Protein AF-A0A1S3DQB3-F1 (afdb_monomer_lite)

Radius of gyration: 23.0 Å; chains: 1; bounding box: 52×40×73 Å

Sequence (254 aa):
MHNRRCILTLLVSFICMYYVYNIQSVNIARSTTSSLLQYKNYCPDKIVTMFNSQGRLGNQMMDYATIYVVARELGYVGFLDNAHDNLNRIFKHIELPDLGEPCRTRLEKSHWDTTTGRKFLELSYNRSTNASDMAKVTASCDTVVFGHYEWVPVLFLKYLDELKFQFQFRDLFMNQALTTIDLVSRLYLGNTIPLLFVGVHVRRGDYQNHFNDLYHIKLLGPEFYVKAMEYFNDKYSDKHLVIFLAVTDDNDWR

Foldseek 3Di:
DDDDDDDPPPPVVCVVVVVVVCVVPDPDPDDDDPVQVVPQPDDAQAEEEEPPQDDDDVSLLQRLLVQVLLCVLQVGQYAYEPSQVVQVQWWPASPHYYCHPVNVVVVVCVVVDPPPPFFEDEDDDPVPDAPVNVNVVCNRGRYYYYYYSRGDVVSCVVCVVVSVNRRHTDPVVVVVVVVVVVVVVVVCPPDPAAADEDEAEQEDDCVQVVCCVPPVDHGDAPVVVVVVVVVVCVVCVVRHDYDYDYDYPDPVRD

Secondary structure (DSSP, 8-state):
-------SSHHHHHHHHHHHHHGGG--------HHHHHSSS---SSEEEESS--SSHHHHHHHHHHHHHHHHHHTPEE-BSTHHHHHHHHBS---SPB--HHHHHHHHHHHH-GGG---EEEE---TT--HHHHHHHHTT-SEEEE-TT---HHHHTTTHHHHHHHTPBPHHHHHHHHHHHHHHHHTTTT--SPEEEEEEEE--THHHHHHHHHH-PPPPPHHHHHHHHHHHHHHHTTT-EEEEEEEES-TT--

Organism: Diaphorina citri (NCBI:txid121845)

pLDDT: mean 75.7, std 20.37, range [22.67, 97.12]

InterPro domains:
  IPR002516 Glycosyl transferase, family 11 [PF01531] (40-253)
  IPR002516 Glycosyl transferase, family 11 [PTHR11927] (12-253)

Structure (mmCIF, N/CA/C/O backbone):
data_AF-A0A1S3DQB3-F1
#
_entry.id   AF-A0A1S3DQB3-F1
#
loop_
_atom_site.group_PDB
_atom_site.id
_atom_site.type_symbol
_atom_site.label_atom_id
_atom_site.label_alt_id
_atom_site.label_comp_id
_atom_site.label_asym_id
_atom_site.label_entity_id
_atom_site.label_seq_id
_atom_site.pdbx_PDB_ins_code
_atom_site.Cartn_x
_atom_site.Cartn_y
_atom_site.Cartn_z
_atom_site.occupancy
_atom_site.B_iso_or_equiv
_atom_site.auth_seq_id
_atom_site.auth_comp_id
_atom_site.auth_asym_id
_atom_site.auth_atom_id
_atom_site.pdbx_PDB_model_num
ATOM 1 N N . MET A 1 1 ? -17.282 23.400 41.402 1.00 33.22 1 MET A N 1
ATOM 2 C CA . MET A 1 1 ? -17.182 22.071 40.758 1.00 33.22 1 MET A CA 1
ATOM 3 C C . MET A 1 1 ? -16.425 22.263 39.458 1.00 33.22 1 MET A C 1
ATOM 5 O O . MET A 1 1 ? -16.950 22.862 38.532 1.00 33.22 1 MET A O 1
ATOM 9 N N . HIS A 1 2 ? -15.133 21.949 39.476 1.00 22.67 2 HIS A N 1
ATOM 10 C CA . HIS A 1 2 ? -14.135 22.427 38.522 1.00 22.67 2 HIS A CA 1
ATOM 11 C C . HIS A 1 2 ? -13.353 21.227 37.972 1.00 22.67 2 HIS A C 1
ATOM 13 O O . HIS A 1 2 ? -12.988 20.343 38.743 1.00 22.67 2 HIS A O 1
ATOM 19 N N . ASN A 1 3 ? -13.116 21.238 36.659 1.00 29.66 3 ASN A N 1
ATOM 20 C CA . ASN A 1 3 ? -12.007 20.608 35.938 1.00 29.66 3 ASN A CA 1
ATOM 21 C C . ASN A 1 3 ? -11.524 19.215 36.376 1.00 29.66 3 ASN A C 1
ATOM 23 O O . ASN A 1 3 ? -10.652 19.098 37.233 1.00 29.66 3 ASN A O 1
ATOM 27 N N . ARG A 1 4 ? -11.938 18.180 35.627 1.00 25.30 4 ARG A N 1
ATOM 28 C CA . ARG A 1 4 ? -11.094 17.010 35.309 1.00 25.30 4 ARG A CA 1
ATOM 29 C C . ARG A 1 4 ? -11.303 16.555 33.857 1.00 25.30 4 ARG A C 1
ATOM 31 O O . ARG A 1 4 ? -11.856 15.499 33.585 1.00 25.30 4 ARG A O 1
ATOM 38 N N . ARG A 1 5 ? -10.834 17.390 32.926 1.00 28.44 5 ARG A N 1
ATOM 39 C CA . ARG A 1 5 ? -10.280 16.967 31.632 1.00 28.44 5 ARG A CA 1
ATOM 40 C C . ARG A 1 5 ? -8.759 17.144 31.748 1.00 28.44 5 ARG A C 1
ATOM 42 O O . ARG A 1 5 ? -8.312 18.275 31.861 1.00 28.44 5 ARG A O 1
ATOM 49 N N . CYS A 1 6 ? -7.996 16.053 31.759 1.00 24.30 6 CYS A N 1
ATOM 50 C CA . CYS A 1 6 ? -6.537 16.031 31.568 1.00 24.30 6 CYS A CA 1
ATOM 51 C C . CYS A 1 6 ? -6.244 14.796 30.702 1.00 24.30 6 CYS A C 1
ATOM 53 O O . CYS A 1 6 ? -6.470 13.678 31.146 1.00 24.30 6 CYS A O 1
ATOM 55 N N . ILE A 1 7 ? -6.078 14.967 29.387 1.00 30.17 7 ILE A N 1
ATOM 56 C CA . ILE A 1 7 ? -4.791 15.186 28.698 1.00 30.17 7 ILE A CA 1
ATOM 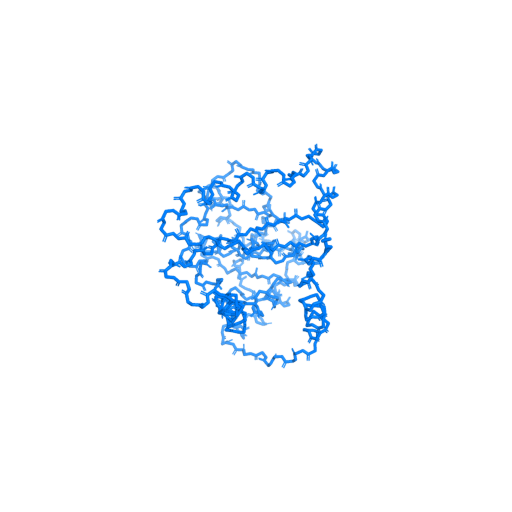57 C C . ILE A 1 7 ? -3.907 13.935 28.806 1.00 30.17 7 ILE A C 1
ATOM 59 O O . ILE A 1 7 ? -3.060 13.821 29.685 1.00 30.17 7 ILE A O 1
ATOM 63 N N . LEU A 1 8 ? -4.100 13.016 27.855 1.00 26.14 8 LEU A N 1
ATOM 64 C CA . LEU A 1 8 ? -3.154 11.948 27.516 1.00 26.14 8 LEU A CA 1
ATOM 65 C C . LEU A 1 8 ? -2.502 12.233 26.145 1.00 26.14 8 LEU A C 1
ATOM 67 O O . LEU A 1 8 ? -2.240 11.328 25.365 1.00 26.14 8 LEU A O 1
ATOM 71 N N . THR A 1 9 ? -2.275 13.511 25.827 1.00 33.84 9 THR A N 1
ATOM 72 C CA . THR A 1 9 ? -1.763 13.960 24.515 1.00 33.84 9 THR A CA 1
ATOM 73 C C . THR A 1 9 ? -0.248 14.224 24.524 1.00 33.84 9 THR A C 1
ATOM 75 O O . THR A 1 9 ? 0.373 14.327 23.470 1.00 33.84 9 THR A O 1
ATOM 78 N N . LEU A 1 10 ? 0.386 14.289 25.704 1.00 28.20 10 LEU A N 1
ATOM 79 C CA . LEU A 1 10 ? 1.806 14.656 25.844 1.00 28.20 10 LEU A CA 1
ATOM 80 C C . LEU A 1 10 ? 2.774 13.462 25.937 1.00 28.20 10 LEU A C 1
ATOM 82 O O . LEU A 1 10 ? 3.937 13.599 25.581 1.00 28.20 10 LEU A O 1
ATOM 86 N N . LEU A 1 11 ? 2.322 12.275 26.356 1.00 28.84 11 LEU A N 1
ATOM 87 C CA . LEU A 1 11 ? 3.201 11.096 26.468 1.00 28.84 11 LEU A CA 1
ATOM 88 C C . LEU A 1 11 ? 3.352 10.328 25.144 1.00 28.84 11 LEU A C 1
ATOM 90 O O . LEU A 1 11 ? 4.428 9.816 24.849 1.00 28.84 11 LEU A O 1
ATOM 94 N N . VAL A 1 12 ? 2.314 10.305 24.303 1.00 32.50 12 VAL A N 1
ATOM 95 C CA . VAL A 1 12 ? 2.344 9.619 22.996 1.00 32.50 12 VAL A CA 1
ATOM 96 C C . VAL A 1 12 ? 3.153 10.411 21.959 1.00 32.50 12 VAL A C 1
ATOM 98 O O . VAL A 1 12 ? 3.836 9.825 21.119 1.00 32.50 12 VAL A O 1
ATOM 101 N N . SER A 1 13 ? 3.148 11.742 22.055 1.00 33.62 13 SER A N 1
ATOM 102 C CA . SER A 1 13 ? 3.872 12.646 21.152 1.00 33.62 13 SER A CA 1
ATOM 103 C C . SER A 1 13 ? 5.389 12.630 21.380 1.00 33.62 13 SER A C 1
ATOM 105 O O . SER A 1 13 ? 6.140 12.588 20.405 1.00 33.62 13 SER A O 1
ATOM 107 N N . PHE A 1 14 ? 5.855 12.548 22.633 1.00 32.16 14 PHE A N 1
ATOM 108 C CA . PHE A 1 14 ? 7.286 12.383 22.935 1.00 32.16 14 PHE A CA 1
ATOM 109 C C . PHE A 1 14 ? 7.833 11.018 22.495 1.00 32.16 14 PHE A C 1
ATOM 111 O O . PHE A 1 14 ? 8.946 10.948 21.977 1.00 32.16 14 PHE A O 1
ATOM 118 N N . ILE A 1 15 ? 7.043 9.946 22.620 1.00 38.59 15 ILE A N 1
ATOM 119 C CA . ILE A 1 15 ? 7.439 8.613 22.146 1.00 38.59 15 ILE A CA 1
ATOM 120 C C . ILE A 1 15 ? 7.462 8.585 20.608 1.00 38.59 15 ILE A C 1
ATOM 122 O O . ILE A 1 15 ? 8.424 8.101 20.024 1.00 38.59 15 ILE A O 1
ATOM 126 N N . CYS A 1 16 ? 6.491 9.182 19.914 1.00 32.59 16 CYS A N 1
ATOM 127 C CA . CYS A 1 16 ? 6.520 9.200 18.447 1.00 32.59 16 CYS A CA 1
ATOM 128 C C . CYS A 1 16 ? 7.669 10.056 17.879 1.00 32.59 16 CYS A C 1
ATOM 130 O O . CYS A 1 16 ? 8.350 9.607 16.958 1.00 32.59 16 CYS A O 1
ATOM 132 N N . MET A 1 17 ? 7.954 11.241 18.438 1.00 33.94 17 MET A N 1
ATOM 133 C CA . MET A 1 17 ? 9.060 12.083 17.946 1.00 33.94 17 MET A CA 1
ATOM 134 C C . MET A 1 17 ? 10.449 11.516 18.282 1.00 33.94 17 MET A C 1
ATOM 136 O O . MET A 1 17 ? 11.338 11.558 17.432 1.00 33.94 17 MET A O 1
ATOM 140 N N . TYR A 1 18 ? 10.638 10.929 19.471 1.00 32.44 18 TYR A N 1
ATOM 141 C CA . TYR A 1 18 ? 11.914 10.304 19.851 1.00 32.44 18 TYR A CA 1
ATOM 142 C C . TYR A 1 18 ? 12.255 9.089 18.970 1.00 32.44 18 TYR A C 1
ATOM 144 O O . TYR A 1 18 ? 13.424 8.853 18.655 1.00 32.44 18 TYR A O 1
ATOM 152 N N . TYR A 1 19 ? 11.243 8.340 18.520 1.00 38.81 19 TYR A N 1
ATOM 153 C CA . TYR A 1 19 ? 11.448 7.177 17.657 1.00 38.81 19 TYR A CA 1
ATOM 154 C C . TYR A 1 19 ? 11.606 7.544 16.177 1.00 38.81 19 TYR A C 1
ATOM 156 O O . TYR A 1 19 ? 12.424 6.924 15.502 1.00 38.81 19 TYR A O 1
ATOM 164 N N . VAL A 1 20 ? 10.938 8.590 15.671 1.00 39.88 20 VAL A N 1
ATOM 165 C CA . VAL A 1 20 ? 11.196 9.099 14.306 1.00 39.88 20 VAL A CA 1
ATOM 166 C C . VAL A 1 20 ? 12.648 9.574 14.154 1.00 39.88 20 VAL A C 1
ATOM 168 O O . VAL A 1 20 ? 13.255 9.322 13.115 1.00 39.88 20 VAL A O 1
ATOM 171 N N . TYR A 1 21 ? 13.239 10.165 15.200 1.00 31.19 21 TYR A N 1
ATOM 172 C CA . TYR A 1 21 ? 14.644 10.595 15.184 1.00 31.19 21 TYR A CA 1
ATOM 173 C C . TYR A 1 21 ? 15.641 9.420 15.299 1.00 31.19 21 TYR A C 1
ATOM 175 O O . TYR A 1 21 ? 16.690 9.439 14.663 1.00 31.19 21 TYR A O 1
ATOM 183 N N . ASN A 1 22 ? 15.308 8.354 16.042 1.00 32.53 22 ASN A N 1
ATOM 184 C CA . ASN A 1 22 ? 16.178 7.172 16.205 1.00 32.53 22 ASN A CA 1
ATOM 185 C C . ASN A 1 22 ? 16.025 6.097 15.111 1.00 32.53 22 ASN A C 1
ATOM 187 O O . ASN A 1 22 ? 16.841 5.185 15.018 1.00 32.53 22 ASN A O 1
ATOM 191 N N . ILE A 1 23 ? 15.024 6.195 14.234 1.00 43.06 23 ILE A N 1
ATOM 192 C CA . ILE A 1 23 ? 14.905 5.313 13.060 1.00 43.06 23 ILE A CA 1
ATOM 193 C C . ILE A 1 23 ? 16.025 5.573 12.029 1.00 43.06 23 ILE A C 1
ATOM 195 O O . ILE A 1 23 ? 16.314 4.698 11.213 1.00 43.06 23 ILE A O 1
ATOM 199 N N . GLN A 1 24 ? 16.701 6.726 12.089 1.00 35.50 24 GLN A N 1
ATOM 200 C CA . GLN A 1 24 ? 17.854 7.030 11.233 1.00 35.50 24 GLN A CA 1
ATOM 201 C C . GLN A 1 24 ? 19.147 6.288 11.633 1.00 35.50 24 GLN A C 1
ATOM 203 O O . GLN A 1 24 ? 20.099 6.307 10.859 1.00 35.50 24 GLN A O 1
ATOM 208 N N . SER A 1 25 ? 19.205 5.613 12.791 1.00 32.62 25 SER A N 1
ATOM 209 C CA . SER A 1 25 ? 20.441 5.000 13.317 1.00 32.62 25 SER A CA 1
ATOM 210 C C . SER A 1 25 ? 20.427 3.467 13.423 1.00 32.62 25 SER A C 1
ATOM 212 O O . SER A 1 25 ? 21.403 2.876 13.891 1.00 32.62 25 SER A O 1
ATOM 214 N N . VAL A 1 26 ? 19.376 2.781 12.956 1.00 36.12 26 VAL A N 1
ATOM 215 C CA . VAL A 1 26 ? 19.321 1.309 13.008 1.00 36.12 26 VAL A CA 1
ATOM 216 C C . VAL A 1 26 ? 20.010 0.700 11.782 1.00 36.12 26 VAL A C 1
ATOM 218 O O . VAL A 1 26 ? 19.415 0.558 10.715 1.00 36.12 26 VAL A O 1
ATOM 221 N N . ASN A 1 27 ? 21.267 0.286 11.957 1.00 34.88 27 ASN A N 1
ATOM 222 C CA . ASN A 1 27 ? 21.982 -0.572 11.010 1.00 34.88 27 ASN A CA 1
ATOM 223 C C . ASN A 1 27 ? 21.377 -1.985 11.023 1.00 34.88 27 ASN A C 1
ATOM 225 O O . ASN A 1 27 ? 21.780 -2.844 11.807 1.00 34.88 27 ASN A O 1
ATOM 229 N N . ILE A 1 28 ? 20.397 -2.231 10.153 1.00 39.91 28 ILE A N 1
ATOM 230 C CA . ILE A 1 28 ? 19.878 -3.577 9.896 1.00 39.91 28 ILE A CA 1
ATOM 231 C C . ILE A 1 28 ? 20.785 -4.232 8.852 1.00 39.91 28 ILE A C 1
ATOM 233 O O . ILE A 1 28 ? 20.893 -3.757 7.722 1.00 39.91 28 ILE A O 1
ATOM 237 N N . ALA A 1 29 ? 21.442 -5.329 9.230 1.00 31.84 29 ALA A N 1
ATOM 238 C CA . ALA A 1 29 ? 22.221 -6.142 8.307 1.00 31.84 29 ALA A CA 1
ATOM 239 C C . ALA A 1 29 ? 21.327 -6.622 7.146 1.00 31.84 29 ALA A C 1
ATOM 241 O O . ALA A 1 29 ? 20.324 -7.305 7.361 1.00 31.84 29 ALA A O 1
ATOM 242 N N . ARG A 1 30 ? 21.686 -6.248 5.909 1.00 41.56 30 ARG A N 1
ATOM 243 C CA . ARG A 1 30 ? 21.002 -6.683 4.681 1.00 41.56 30 ARG A CA 1
ATOM 244 C C . ARG A 1 30 ? 21.103 -8.207 4.554 1.00 41.56 30 ARG A C 1
ATOM 246 O O . ARG A 1 30 ? 22.173 -8.739 4.267 1.00 41.56 30 ARG A O 1
ATOM 253 N N . SER A 1 31 ? 19.985 -8.908 4.731 1.00 38.72 31 SER A N 1
ATOM 254 C CA . SER A 1 31 ? 19.851 -10.296 4.284 1.00 38.72 31 SER A CA 1
ATOM 255 C C . SER A 1 31 ? 19.799 -10.289 2.757 1.00 38.72 31 SER A C 1
ATOM 257 O O . SER A 1 31 ? 18.850 -9.784 2.163 1.00 38.72 31 SER A O 1
ATOM 259 N N . THR A 1 32 ? 20.859 -10.772 2.115 1.00 38.84 32 THR A N 1
ATOM 260 C CA . THR A 1 32 ? 20.926 -10.914 0.658 1.00 38.84 32 THR A CA 1
ATOM 261 C C . THR A 1 32 ? 20.376 -12.287 0.282 1.00 38.84 32 THR A C 1
ATOM 263 O O . THR A 1 32 ? 21.043 -13.305 0.440 1.00 38.84 32 THR A O 1
ATOM 266 N N . THR A 1 33 ? 19.131 -12.332 -0.188 1.00 45.97 33 THR A N 1
ATOM 267 C CA . THR A 1 33 ? 18.565 -13.518 -0.845 1.00 45.97 33 THR A CA 1
ATOM 268 C C . THR A 1 33 ? 19.238 -13.728 -2.209 1.00 45.97 33 THR A C 1
ATOM 270 O O . THR A 1 33 ? 19.649 -12.771 -2.867 1.00 45.97 33 THR A O 1
ATOM 273 N N . SER A 1 34 ? 19.387 -14.984 -2.651 1.00 49.59 34 SER A N 1
ATOM 274 C CA . SER A 1 34 ? 20.189 -15.327 -3.841 1.00 49.59 34 SER A CA 1
ATOM 275 C C . SER A 1 34 ? 19.653 -14.746 -5.159 1.00 49.59 34 SER A C 1
ATOM 277 O O . SER A 1 34 ? 20.419 -14.609 -6.110 1.00 49.59 34 SER A O 1
ATOM 279 N N . SER A 1 35 ? 18.375 -14.360 -5.219 1.00 51.25 35 SER A N 1
ATOM 280 C CA . SER A 1 35 ? 17.767 -13.675 -6.369 1.00 51.25 35 SER A CA 1
ATOM 281 C C . SER A 1 35 ? 18.281 -12.240 -6.553 1.00 51.25 35 SER A C 1
ATOM 283 O O . SER A 1 35 ? 18.423 -11.788 -7.686 1.00 51.25 35 SER A O 1
ATOM 285 N N . LEU A 1 36 ? 18.646 -11.537 -5.472 1.00 52.09 36 LEU A N 1
ATOM 286 C CA . LEU A 1 36 ? 19.204 -10.177 -5.540 1.00 52.09 36 LEU A CA 1
ATOM 287 C C . LEU A 1 36 ? 20.628 -10.157 -6.118 1.00 52.09 36 LEU A C 1
ATOM 289 O O . LEU A 1 36 ? 21.040 -9.178 -6.738 1.00 52.09 36 LEU A O 1
ATOM 293 N N . LEU A 1 37 ? 21.387 -11.245 -5.952 1.00 52.59 37 LEU A N 1
ATOM 294 C CA . LEU A 1 37 ? 22.741 -11.365 -6.505 1.00 52.59 37 LEU A CA 1
ATOM 295 C C . LEU A 1 37 ? 22.738 -11.522 -8.033 1.00 52.59 37 LEU A C 1
ATOM 297 O O . LEU A 1 37 ? 23.680 -11.073 -8.684 1.00 52.59 37 LEU A O 1
ATOM 301 N N . GLN A 1 38 ? 21.682 -12.107 -8.607 1.00 56.69 38 GLN A N 1
ATOM 302 C CA . GLN A 1 38 ? 21.583 -12.364 -10.047 1.00 56.69 38 GLN A CA 1
ATOM 303 C C . GLN A 1 38 ? 21.501 -11.071 -10.876 1.00 56.69 38 GLN A C 1
ATOM 305 O O . GLN A 1 38 ? 22.086 -10.997 -11.956 1.00 56.69 38 GLN A O 1
ATOM 310 N N . TYR A 1 39 ? 20.830 -10.035 -10.366 1.00 66.38 39 TYR A N 1
ATOM 311 C CA . TYR A 1 39 ? 20.569 -8.794 -11.114 1.00 66.38 39 TYR A CA 1
ATOM 312 C C . TYR A 1 39 ? 21.545 -7.655 -10.815 1.00 66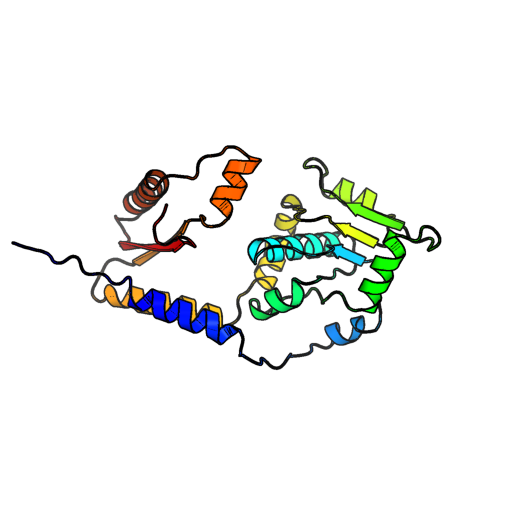.38 39 TYR A C 1
ATOM 314 O O . TYR A 1 39 ? 21.496 -6.604 -11.449 1.00 66.38 39 TYR A O 1
ATOM 322 N N . LYS A 1 40 ? 22.491 -7.865 -9.895 1.00 66.88 40 LYS A N 1
ATOM 323 C CA . LYS A 1 40 ? 23.502 -6.857 -9.552 1.00 66.88 40 LYS A CA 1
ATOM 324 C C . LYS A 1 40 ? 24.416 -6.503 -10.736 1.00 66.88 40 LYS A C 1
ATOM 326 O O . LYS A 1 40 ? 24.873 -5.371 -10.830 1.00 66.88 40 LYS A O 1
ATOM 331 N N . ASN A 1 41 ? 24.648 -7.459 -11.642 1.00 74.31 41 ASN A N 1
ATOM 332 C CA . ASN A 1 41 ? 25.574 -7.325 -12.775 1.00 74.31 41 ASN A CA 1
ATOM 333 C C . ASN A 1 41 ? 24.915 -7.566 -14.147 1.00 74.31 41 ASN A C 1
ATOM 335 O O . ASN A 1 41 ? 25.607 -7.587 -15.162 1.00 74.31 41 ASN A O 1
ATOM 339 N N . TYR A 1 42 ? 23.599 -7.778 -14.198 1.00 83.19 42 TYR A N 1
ATOM 340 C CA . TYR A 1 42 ? 22.890 -8.122 -15.428 1.00 83.19 42 TYR A CA 1
ATOM 341 C C . TYR A 1 42 ? 21.522 -7.451 -15.467 1.00 83.19 42 TYR A C 1
ATOM 343 O O . TYR A 1 42 ? 20.767 -7.524 -14.501 1.00 83.19 42 TYR A O 1
ATOM 351 N N . CYS A 1 43 ? 21.194 -6.848 -16.611 1.00 86.38 43 CYS A N 1
ATOM 352 C CA . CYS A 1 43 ? 19.861 -6.326 -16.865 1.00 86.38 43 CYS A CA 1
ATOM 353 C C . CYS A 1 43 ? 19.126 -7.217 -17.884 1.00 86.38 43 CYS A C 1
ATOM 355 O O . CYS A 1 43 ? 19.596 -7.321 -19.024 1.00 86.38 43 CYS A O 1
ATOM 357 N N . PRO A 1 44 ? 17.990 -7.842 -17.520 1.00 88.31 44 PRO A N 1
ATOM 358 C CA . PRO A 1 44 ? 17.200 -8.689 -18.419 1.00 88.31 44 PRO A CA 1
ATOM 359 C C . PRO A 1 44 ? 16.774 -7.961 -19.685 1.00 88.31 44 PRO A C 1
ATOM 361 O O . PRO A 1 44 ? 16.617 -6.745 -19.666 1.00 88.31 44 PRO A O 1
ATOM 364 N N . ASP A 1 45 ? 16.579 -8.667 -20.796 1.00 85.31 45 ASP A N 1
ATOM 365 C CA . ASP A 1 45 ? 16.204 -8.001 -22.050 1.00 85.31 45 ASP A CA 1
ATOM 366 C C . ASP A 1 45 ? 14.812 -7.383 -22.008 1.00 85.31 45 ASP A C 1
ATOM 368 O O . ASP A 1 45 ? 14.641 -6.290 -22.544 1.00 85.31 45 ASP A O 1
ATOM 372 N N . LYS A 1 46 ? 13.877 -8.052 -21.323 1.00 88.25 46 LYS A N 1
ATOM 373 C CA . LYS A 1 46 ? 12.494 -7.617 -21.151 1.00 88.25 46 LYS A CA 1
ATOM 374 C C . LYS A 1 46 ? 12.224 -7.164 -19.720 1.00 88.25 46 LYS A C 1
ATOM 376 O O . LYS A 1 46 ? 12.208 -8.001 -18.812 1.00 88.25 46 LYS A O 1
ATOM 381 N N . ILE A 1 47 ? 12.023 -5.861 -19.517 1.00 88.88 47 ILE A N 1
ATOM 382 C CA . ILE A 1 47 ? 11.859 -5.273 -18.176 1.00 88.88 47 ILE A CA 1
ATOM 383 C C . ILE A 1 47 ? 10.627 -4.380 -18.050 1.00 88.88 47 ILE A C 1
ATOM 385 O O . ILE A 1 47 ? 10.195 -3.750 -19.017 1.00 88.88 47 ILE A O 1
ATOM 389 N N . VAL A 1 48 ? 10.107 -4.305 -16.824 1.00 88.38 48 VAL A N 1
ATOM 390 C CA . VAL A 1 48 ? 9.081 -3.348 -16.394 1.00 88.38 48 VAL A CA 1
ATOM 391 C C . VAL A 1 48 ? 9.625 -2.554 -15.210 1.00 88.38 48 VAL A C 1
ATOM 393 O O . VAL A 1 48 ? 10.120 -3.145 -14.251 1.00 88.38 48 VAL A O 1
ATOM 396 N N . THR A 1 49 ? 9.547 -1.227 -15.258 1.00 88.50 49 THR A N 1
ATOM 397 C CA . THR A 1 49 ? 9.984 -0.367 -14.146 1.00 88.50 49 THR A CA 1
ATOM 398 C C . THR A 1 49 ? 9.229 0.967 -14.116 1.00 88.50 49 THR A C 1
ATOM 400 O O . THR A 1 49 ? 8.431 1.264 -15.007 1.00 88.50 49 THR A O 1
ATOM 403 N N . MET A 1 50 ? 9.497 1.779 -13.096 1.00 81.69 50 MET A N 1
ATOM 404 C CA . MET A 1 50 ? 9.101 3.185 -12.980 1.00 81.69 50 MET A CA 1
ATOM 405 C C . MET A 1 50 ? 10.345 4.030 -12.740 1.00 81.69 50 MET A C 1
ATOM 407 O O . MET A 1 50 ? 11.168 3.677 -11.891 1.00 81.69 50 MET A O 1
ATOM 411 N N . PHE A 1 51 ? 10.481 5.155 -13.444 1.00 69.88 51 PHE A N 1
ATOM 412 C CA . PHE A 1 51 ? 11.536 6.107 -13.097 1.00 69.88 51 PHE A CA 1
ATOM 413 C C . PHE A 1 51 ? 11.138 6.919 -11.895 1.00 69.88 51 PHE A C 1
ATOM 415 O O . PHE A 1 51 ? 10.031 7.460 -11.856 1.00 69.88 51 PHE A O 1
ATOM 422 N N . ASN A 1 52 ? 12.097 7.099 -10.983 1.00 65.75 52 ASN A N 1
ATOM 423 C CA . ASN A 1 52 ? 11.988 8.094 -9.935 1.00 65.75 52 ASN A CA 1
ATOM 424 C C . ASN A 1 52 ? 10.658 7.921 -9.190 1.00 65.75 52 ASN A C 1
ATOM 426 O O . ASN A 1 52 ? 9.842 8.840 -9.155 1.00 65.75 52 ASN A O 1
ATOM 430 N N . SER A 1 53 ? 10.413 6.727 -8.640 1.00 66.38 53 SER A N 1
ATOM 431 C CA . SER A 1 53 ? 9.296 6.518 -7.713 1.00 66.38 53 SER A CA 1
ATOM 432 C C . SER A 1 53 ? 9.382 7.594 -6.624 1.00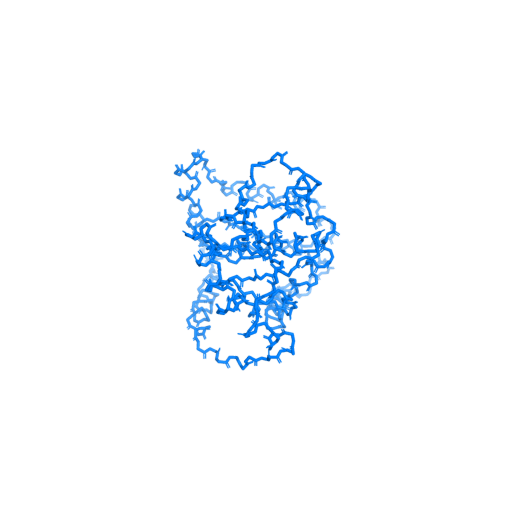 66.38 53 SER A C 1
ATOM 434 O O . SER A 1 53 ? 10.323 7.610 -5.826 1.00 66.38 53 SER A O 1
ATOM 436 N N . GLN A 1 54 ? 8.462 8.561 -6.676 1.00 68.38 54 GLN A N 1
ATOM 437 C CA . GLN A 1 54 ? 8.444 9.730 -5.803 1.00 68.38 54 GLN A CA 1
ATOM 438 C C . GLN A 1 54 ? 7.311 9.618 -4.784 1.00 68.38 54 GLN A C 1
ATOM 440 O O . GLN A 1 54 ? 6.288 8.959 -4.973 1.00 68.38 54 GLN A O 1
ATOM 445 N N . GLY A 1 55 ? 7.478 10.343 -3.684 1.00 77.00 55 GLY A N 1
ATOM 446 C CA . GLY A 1 55 ? 6.463 10.467 -2.650 1.00 77.00 55 GLY A CA 1
ATOM 447 C C . GLY A 1 55 ? 6.545 9.399 -1.561 1.00 77.00 55 GLY A C 1
ATOM 448 O O . GLY A 1 55 ? 7.557 8.725 -1.365 1.00 77.00 55 GLY A O 1
ATOM 449 N N . ARG A 1 56 ? 5.485 9.338 -0.749 1.00 84.88 56 ARG A N 1
ATOM 450 C CA . ARG A 1 56 ? 5.487 8.625 0.540 1.00 84.88 56 ARG A CA 1
ATOM 451 C C . ARG A 1 56 ? 5.061 7.165 0.372 1.00 84.88 56 ARG A C 1
ATOM 453 O O . ARG A 1 56 ? 4.713 6.729 -0.718 1.00 84.88 56 ARG A O 1
ATOM 460 N N . LEU A 1 57 ? 5.05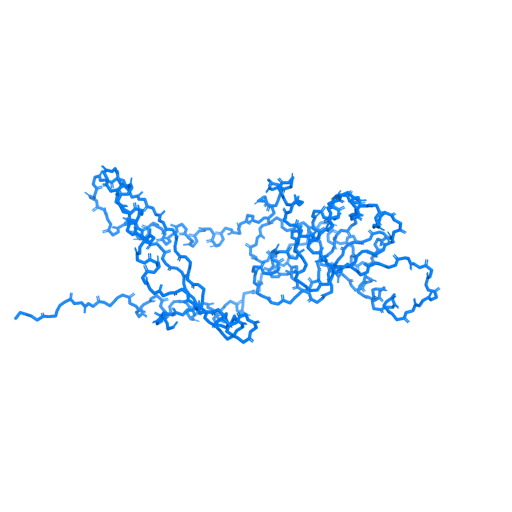4 6.421 1.479 1.00 89.06 57 LEU A N 1
ATOM 461 C CA . LEU A 1 57 ? 4.816 4.974 1.520 1.00 89.06 57 LEU A CA 1
ATOM 462 C C . LEU A 1 57 ? 3.643 4.490 0.649 1.00 89.06 57 LEU A C 1
ATOM 464 O O . LEU A 1 57 ? 3.804 3.518 -0.075 1.00 89.06 57 LEU A O 1
ATOM 468 N N . GLY A 1 58 ? 2.492 5.168 0.679 1.00 86.88 58 GLY A N 1
ATOM 469 C CA . GLY A 1 58 ? 1.334 4.779 -0.136 1.00 86.88 58 GLY A CA 1
ATOM 470 C C . GLY A 1 58 ? 1.601 4.818 -1.646 1.00 86.88 58 GLY A C 1
ATOM 471 O O . GLY A 1 58 ? 1.181 3.910 -2.355 1.00 86.88 58 GLY A O 1
ATOM 472 N N . ASN A 1 59 ? 2.358 5.811 -2.125 1.00 85.31 59 ASN A N 1
ATOM 473 C CA . ASN A 1 59 ? 2.759 5.904 -3.532 1.00 85.31 59 ASN A CA 1
ATOM 474 C C . ASN A 1 59 ? 3.752 4.795 -3.880 1.00 85.31 59 ASN A C 1
ATOM 476 O O . ASN A 1 59 ? 3.592 4.114 -4.878 1.00 85.31 59 ASN A O 1
ATOM 480 N N . GLN A 1 60 ? 4.717 4.532 -3.000 1.00 88.94 60 GLN A N 1
ATOM 481 C CA . GLN A 1 60 ? 5.690 3.456 -3.202 1.00 88.94 60 GLN A CA 1
ATOM 482 C C . GLN A 1 60 ? 5.020 2.074 -3.253 1.00 88.94 60 GLN A C 1
ATOM 484 O O . GLN A 1 60 ? 5.370 1.243 -4.086 1.00 88.94 60 GLN A O 1
ATOM 489 N N . MET A 1 61 ? 4.027 1.827 -2.390 1.00 91.31 61 MET A N 1
ATOM 490 C CA . MET A 1 61 ? 3.210 0.608 -2.442 1.00 91.31 61 MET A CA 1
ATOM 491 C C . MET A 1 61 ? 2.420 0.511 -3.752 1.00 91.31 61 MET A C 1
ATOM 493 O O . MET A 1 61 ? 2.241 -0.584 -4.279 1.00 91.31 61 MET A O 1
ATOM 497 N N . MET A 1 62 ? 1.953 1.644 -4.278 1.00 87.25 62 MET A N 1
ATOM 498 C CA . MET A 1 62 ? 1.242 1.699 -5.551 1.00 87.25 62 MET A CA 1
ATOM 499 C C . MET A 1 62 ? 2.164 1.367 -6.725 1.00 87.25 62 MET A C 1
ATOM 501 O O . MET A 1 62 ? 1.846 0.481 -7.515 1.00 87.25 62 MET A O 1
ATOM 505 N N . ASP A 1 63 ? 3.326 2.013 -6.781 1.00 87.00 63 ASP A N 1
ATOM 506 C CA . ASP A 1 63 ? 4.345 1.786 -7.804 1.00 87.00 63 ASP A CA 1
ATOM 507 C C . ASP A 1 63 ? 4.774 0.312 -7.814 1.00 87.00 63 ASP A C 1
ATOM 509 O O . ASP A 1 63 ? 4.801 -0.337 -8.862 1.00 87.00 63 ASP A O 1
ATOM 513 N N . TYR A 1 64 ? 4.992 -0.259 -6.621 1.00 91.00 64 TYR A N 1
ATOM 514 C CA . TYR A 1 64 ? 5.235 -1.688 -6.451 1.00 91.00 64 TYR A CA 1
ATOM 515 C C . TYR A 1 64 ? 4.136 -2.540 -7.069 1.00 91.00 64 TYR A C 1
ATOM 517 O O . TYR A 1 64 ? 4.424 -3.434 -7.862 1.00 91.00 64 TYR A O 1
ATOM 525 N N . ALA A 1 65 ? 2.880 -2.285 -6.699 1.00 90.50 65 ALA A N 1
ATOM 526 C CA . ALA A 1 65 ? 1.760 -3.091 -7.158 1.00 90.50 65 ALA A CA 1
ATOM 527 C C . ALA A 1 65 ? 1.610 -3.018 -8.683 1.00 90.50 65 ALA A C 1
ATOM 529 O O . ALA A 1 65 ? 1.439 -4.059 -9.315 1.00 90.50 65 ALA A O 1
ATOM 530 N N . THR A 1 66 ? 1.743 -1.827 -9.276 1.00 86.44 66 THR A N 1
ATOM 531 C CA . THR A 1 66 ? 1.707 -1.627 -10.732 1.00 86.44 66 THR A CA 1
ATOM 532 C C . THR A 1 66 ? 2.813 -2.416 -11.430 1.00 86.44 66 THR A C 1
ATOM 534 O O . THR A 1 66 ? 2.515 -3.219 -12.315 1.00 86.44 66 THR A O 1
ATOM 537 N N . ILE A 1 67 ? 4.072 -2.268 -11.009 1.00 88.81 67 ILE A N 1
ATOM 538 C CA . ILE A 1 67 ? 5.191 -3.002 -11.621 1.00 88.81 67 ILE A CA 1
ATOM 539 C C . ILE A 1 67 ? 4.998 -4.512 -11.454 1.00 88.81 67 ILE A C 1
ATOM 541 O O . ILE A 1 67 ? 5.181 -5.258 -12.416 1.00 88.81 67 ILE A O 1
ATOM 545 N N . TYR A 1 68 ? 4.580 -4.959 -10.266 1.00 90.88 68 TYR A N 1
ATOM 546 C CA . TYR A 1 68 ? 4.370 -6.371 -9.957 1.00 90.88 68 TYR A CA 1
ATOM 547 C C . TYR A 1 68 ? 3.356 -7.012 -10.904 1.00 90.88 68 TYR A C 1
ATOM 549 O O . TYR A 1 68 ? 3.664 -8.005 -11.564 1.00 90.88 68 TYR A O 1
ATOM 557 N N . VAL A 1 69 ? 2.156 -6.431 -11.015 1.00 86.69 69 VAL A N 1
ATOM 558 C CA . VAL A 1 69 ? 1.089 -7.027 -11.829 1.00 86.69 69 VAL A CA 1
ATOM 559 C C . VAL A 1 69 ? 1.399 -6.951 -13.318 1.00 86.69 69 VAL A C 1
ATOM 561 O O . VAL A 1 69 ? 1.146 -7.910 -14.041 1.00 86.69 69 VAL A O 1
ATOM 564 N N . VAL A 1 70 ? 1.996 -5.855 -13.788 1.00 83.19 70 VAL A N 1
ATOM 565 C CA . VAL A 1 70 ? 2.318 -5.701 -15.212 1.00 83.19 70 VAL A CA 1
ATOM 566 C C . VAL A 1 70 ? 3.443 -6.654 -15.608 1.00 83.19 70 VAL A C 1
ATOM 568 O O . VAL A 1 70 ? 3.342 -7.320 -16.636 1.00 83.19 70 VAL A O 1
ATOM 571 N N . ALA A 1 71 ? 4.481 -6.794 -14.780 1.00 87.88 71 ALA A N 1
ATOM 572 C CA . ALA A 1 71 ? 5.542 -7.770 -15.013 1.00 87.88 71 ALA A CA 1
ATOM 573 C C . ALA A 1 71 ? 4.983 -9.201 -15.097 1.00 87.88 71 ALA A C 1
ATOM 575 O O . ALA A 1 71 ? 5.351 -9.948 -16.005 1.00 87.88 71 ALA A O 1
ATOM 576 N N . ARG A 1 72 ? 4.037 -9.556 -14.213 1.00 87.69 72 ARG A N 1
ATOM 577 C CA . ARG A 1 72 ? 3.347 -10.856 -14.225 1.00 87.69 72 ARG A CA 1
ATOM 578 C C . ARG A 1 72 ? 2.510 -11.077 -15.486 1.00 87.69 72 ARG A C 1
ATOM 580 O O . ARG A 1 72 ? 2.596 -12.155 -16.065 1.00 87.69 72 ARG A O 1
ATOM 587 N N . GLU A 1 73 ? 1.729 -10.089 -15.919 1.00 83.00 73 GLU A N 1
ATOM 588 C CA . GLU A 1 73 ? 0.894 -10.206 -17.127 1.00 83.00 73 GLU A CA 1
ATOM 589 C C . GLU A 1 73 ? 1.731 -10.352 -18.407 1.00 83.00 73 GLU A C 1
ATOM 591 O O . GLU A 1 73 ? 1.334 -11.058 -19.331 1.00 83.00 73 GLU A O 1
ATOM 596 N N . LEU A 1 74 ? 2.899 -9.705 -18.467 1.00 81.50 74 LEU A N 1
ATOM 597 C CA . LEU A 1 74 ? 3.763 -9.733 -19.652 1.00 81.50 74 LEU A CA 1
ATOM 598 C C . LEU A 1 74 ? 4.799 -10.864 -19.635 1.00 81.50 74 LEU A C 1
ATOM 600 O O . LEU A 1 74 ? 5.400 -11.153 -20.671 1.00 81.50 74 LEU A O 1
ATOM 604 N N . GLY A 1 75 ? 5.041 -11.485 -18.477 1.00 85.81 75 GLY A N 1
ATOM 605 C CA . GLY A 1 75 ? 6.163 -12.406 -18.275 1.00 85.81 75 GLY A CA 1
ATOM 606 C C . GLY A 1 75 ? 7.524 -11.700 -18.316 1.00 85.81 75 GLY A C 1
ATOM 607 O O . GLY A 1 75 ? 8.504 -12.268 -18.795 1.00 85.81 75 GLY A O 1
ATOM 608 N N . TYR A 1 76 ? 7.571 -10.433 -17.895 1.00 89.56 76 TYR A N 1
ATOM 609 C CA . TYR A 1 76 ? 8.773 -9.591 -17.898 1.00 89.56 76 TYR A CA 1
ATOM 610 C C . TYR A 1 76 ? 9.383 -9.561 -16.494 1.00 89.56 76 TYR A C 1
ATOM 612 O O . TYR A 1 76 ? 8.736 -9.934 -15.515 1.00 89.56 76 TYR A O 1
ATOM 620 N N . VAL A 1 77 ? 10.624 -9.085 -16.374 1.00 90.88 77 VAL A N 1
ATOM 621 C CA . VAL A 1 77 ? 11.234 -8.869 -15.055 1.00 90.88 77 VAL A CA 1
ATOM 622 C C . VAL A 1 77 ? 10.892 -7.466 -14.557 1.00 90.88 77 VAL A C 1
ATOM 624 O O . VAL A 1 77 ? 11.222 -6.474 -15.205 1.00 90.88 77 VAL A O 1
ATOM 627 N N . GLY A 1 78 ? 10.215 -7.384 -13.412 1.00 90.88 78 GLY A N 1
ATOM 628 C CA . GLY A 1 78 ? 9.898 -6.120 -12.750 1.00 90.88 78 GLY A CA 1
ATOM 629 C C . GLY A 1 78 ? 11.043 -5.644 -11.857 1.00 90.88 78 GLY A C 1
ATOM 630 O O . GLY A 1 78 ? 11.614 -6.448 -11.123 1.00 90.88 78 GLY A O 1
ATOM 631 N N . PHE A 1 79 ? 11.348 -4.348 -11.885 1.00 90.12 79 PHE A N 1
ATOM 632 C CA . PHE A 1 79 ? 12.329 -3.711 -11.003 1.00 90.12 79 PHE A CA 1
ATOM 633 C C . PHE A 1 79 ? 11.720 -2.494 -10.315 1.00 90.12 79 PHE A C 1
ATOM 635 O O . PHE A 1 79 ? 10.966 -1.745 -10.931 1.00 90.12 79 PHE A O 1
ATOM 642 N N . LEU A 1 80 ? 12.076 -2.289 -9.051 1.00 87.06 80 LEU A N 1
ATOM 643 C CA . LEU A 1 80 ? 11.773 -1.070 -8.308 1.00 87.06 80 LEU A CA 1
ATOM 644 C C . LEU A 1 80 ? 12.986 -0.158 -8.320 1.00 87.06 80 LEU A C 1
ATOM 646 O O . LEU A 1 80 ? 14.080 -0.616 -8.038 1.00 87.06 80 LEU A O 1
ATOM 650 N N . ASP A 1 81 ? 12.791 1.132 -8.540 1.00 83.12 81 ASP A N 1
ATOM 651 C CA . ASP A 1 81 ? 13.825 2.125 -8.248 1.00 83.12 81 ASP A CA 1
ATOM 652 C C . ASP A 1 81 ? 13.868 2.423 -6.723 1.00 83.12 81 ASP A C 1
ATOM 654 O O . ASP A 1 81 ? 13.656 1.534 -5.895 1.00 83.12 81 ASP A O 1
ATOM 658 N N . ASN A 1 82 ? 14.053 3.686 -6.329 1.00 80.12 82 ASN A N 1
ATOM 659 C CA . ASN A 1 82 ? 14.204 4.194 -4.951 1.00 80.12 82 ASN A CA 1
ATOM 660 C C . ASN A 1 82 ? 13.230 3.659 -3.870 1.00 80.12 82 ASN A C 1
ATOM 662 O O . ASN A 1 82 ? 13.485 3.815 -2.674 1.00 80.12 82 ASN A O 1
ATOM 666 N N . ALA A 1 83 ? 12.103 3.056 -4.250 1.00 84.69 83 ALA A N 1
ATOM 667 C CA . ALA A 1 83 ? 11.136 2.468 -3.329 1.00 84.69 83 ALA A CA 1
ATOM 668 C C . ALA A 1 83 ? 11.599 1.137 -2.703 1.00 84.69 83 ALA A C 1
ATOM 670 O O . ALA A 1 83 ? 11.118 0.803 -1.614 1.00 84.69 83 ALA A O 1
ATOM 671 N N . HIS A 1 84 ? 12.508 0.385 -3.347 1.00 87.88 84 HIS A N 1
ATOM 672 C CA . HIS A 1 84 ? 12.855 -0.983 -2.931 1.00 87.88 84 HIS A CA 1
ATOM 673 C C . HIS A 1 84 ? 13.267 -1.063 -1.458 1.00 87.88 84 HIS A C 1
ATOM 675 O O . HIS A 1 84 ? 12.639 -1.773 -0.671 1.00 87.88 84 HIS A O 1
ATOM 681 N N . ASP A 1 85 ? 14.286 -0.298 -1.066 1.00 88.44 85 ASP A N 1
ATOM 682 C CA . ASP A 1 85 ? 14.853 -0.366 0.282 1.00 88.44 85 ASP A CA 1
ATOM 683 C C . ASP A 1 85 ? 13.839 0.044 1.360 1.00 88.44 85 ASP A C 1
ATOM 685 O O . ASP A 1 85 ? 13.749 -0.597 2.413 1.00 88.44 85 ASP A O 1
ATOM 689 N N . ASN A 1 86 ? 13.031 1.081 1.111 1.00 90.31 86 ASN A N 1
ATOM 690 C CA . ASN A 1 86 ? 12.045 1.526 2.095 1.00 90.31 86 ASN A CA 1
ATOM 691 C C . ASN A 1 86 ? 10.901 0.515 2.261 1.00 90.31 86 ASN A C 1
ATOM 693 O O . ASN A 1 86 ? 10.514 0.220 3.394 1.00 90.31 86 ASN A O 1
ATOM 697 N N . LEU A 1 87 ? 10.390 -0.050 1.163 1.00 92.88 87 LEU A N 1
ATOM 698 C CA . LEU A 1 87 ? 9.368 -1.096 1.222 1.00 92.88 87 LEU A CA 1
ATOM 699 C C . LEU A 1 87 ? 9.913 -2.356 1.891 1.00 92.88 87 LEU A C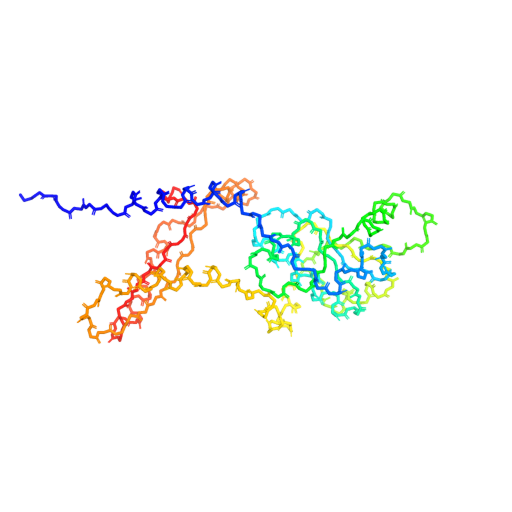 1
ATOM 701 O O . LEU A 1 87 ? 9.261 -2.902 2.779 1.00 92.88 87 LEU A O 1
ATOM 705 N N . ASN A 1 88 ? 11.126 -2.779 1.534 1.00 92.31 88 ASN A N 1
ATOM 706 C CA . ASN A 1 88 ? 11.760 -3.961 2.112 1.00 92.31 88 ASN A CA 1
ATOM 707 C C . ASN A 1 88 ? 12.061 -3.771 3.609 1.00 92.31 88 ASN A C 1
ATOM 709 O O . ASN A 1 88 ? 12.040 -4.728 4.378 1.00 92.31 88 ASN A O 1
ATOM 713 N N . ARG A 1 89 ? 12.267 -2.538 4.082 1.00 93.44 89 ARG A N 1
ATOM 714 C CA . ARG A 1 89 ? 12.376 -2.242 5.519 1.00 93.44 89 ARG A CA 1
ATOM 715 C C . ARG A 1 89 ? 11.054 -2.411 6.272 1.00 93.44 89 ARG A C 1
ATOM 717 O O . ARG A 1 89 ? 11.084 -2.716 7.460 1.00 93.44 89 ARG A O 1
ATOM 724 N N . ILE A 1 90 ? 9.913 -2.209 5.616 1.00 95.62 90 ILE A N 1
ATOM 725 C CA . ILE A 1 90 ? 8.582 -2.212 6.247 1.00 95.62 90 ILE A CA 1
ATOM 726 C C . ILE A 1 90 ? 7.902 -3.580 6.124 1.00 95.62 90 ILE A C 1
ATOM 728 O O . ILE A 1 90 ? 7.318 -4.078 7.091 1.00 95.62 90 ILE A O 1
ATOM 732 N N . PHE A 1 91 ? 8.016 -4.205 4.956 1.00 96.56 91 PHE A N 1
ATOM 733 C CA . PHE A 1 91 ? 7.335 -5.441 4.593 1.00 96.56 91 PHE A CA 1
ATOM 734 C C . PHE A 1 91 ? 8.309 -6.619 4.498 1.00 96.56 91 PHE A C 1
ATOM 736 O O . PHE A 1 91 ? 9.503 -6.453 4.252 1.00 96.56 91 PHE A O 1
ATOM 743 N N . LYS A 1 92 ? 7.802 -7.829 4.742 1.00 94.56 92 LYS A N 1
ATOM 744 C CA . LYS A 1 92 ? 8.606 -9.056 4.831 1.00 94.56 92 LYS A CA 1
ATOM 745 C C . LYS A 1 92 ? 8.978 -9.641 3.476 1.00 94.56 92 LYS A C 1
ATOM 747 O O . LYS A 1 92 ? 10.025 -10.272 3.370 1.00 94.56 92 LYS A O 1
ATOM 752 N N . HIS A 1 93 ? 8.100 -9.489 2.489 1.00 95.12 93 HIS A N 1
ATOM 753 C CA . HIS A 1 93 ? 8.081 -10.375 1.328 1.00 95.12 93 HIS A CA 1
ATOM 754 C C . HIS A 1 93 ? 8.323 -9.676 -0.003 1.00 95.12 93 HIS A C 1
ATOM 756 O O . HIS A 1 93 ? 8.151 -10.330 -1.016 1.00 95.12 93 HIS A O 1
ATOM 762 N N . ILE A 1 94 ? 8.760 -8.410 0.001 1.00 93.38 94 ILE A N 1
ATOM 763 C CA . ILE A 1 94 ? 9.058 -7.617 -1.204 1.00 93.38 94 ILE A CA 1
ATOM 764 C C . ILE A 1 94 ? 9.945 -8.411 -2.175 1.00 93.38 94 ILE A C 1
ATOM 766 O O . ILE A 1 94 ? 11.143 -8.582 -1.948 1.00 93.38 94 ILE A O 1
ATOM 770 N N . GLU A 1 95 ? 9.321 -8.905 -3.245 1.00 92.69 95 GLU A N 1
ATOM 771 C CA . GLU A 1 95 ? 9.929 -9.777 -4.254 1.00 92.69 95 GLU A CA 1
ATOM 772 C C . GLU A 1 95 ? 10.671 -8.978 -5.324 1.00 92.69 95 GLU A C 1
ATOM 774 O O . GLU A 1 95 ? 11.745 -9.394 -5.762 1.00 92.69 95 GLU A O 1
ATOM 779 N N . LEU A 1 96 ? 10.107 -7.839 -5.748 1.00 91.31 96 LEU A N 1
ATOM 780 C CA . LEU A 1 96 ? 10.704 -7.039 -6.814 1.00 91.31 96 LEU A CA 1
ATOM 781 C C . LEU A 1 96 ? 12.088 -6.521 -6.385 1.00 91.31 96 LEU A C 1
ATOM 783 O O . LEU A 1 96 ? 12.178 -5.831 -5.364 1.00 91.31 96 LEU A O 1
ATOM 787 N N . PRO A 1 97 ? 13.155 -6.817 -7.145 1.00 88.69 97 PRO A N 1
ATOM 788 C CA . PRO A 1 97 ? 14.500 -6.340 -6.850 1.00 88.69 97 PRO A CA 1
ATOM 789 C C . PRO A 1 97 ? 14.642 -4.828 -7.065 1.00 88.69 97 PRO A C 1
ATOM 791 O O . PRO A 1 97 ? 13.876 -4.213 -7.809 1.00 88.69 97 PRO A O 1
ATOM 794 N N . ASP A 1 98 ? 15.666 -4.254 -6.433 1.00 86.62 98 ASP A N 1
ATOM 795 C CA . ASP A 1 98 ? 16.132 -2.897 -6.720 1.00 86.62 98 ASP A CA 1
ATOM 796 C C . ASP A 1 98 ? 16.647 -2.774 -8.163 1.00 86.62 98 ASP A C 1
ATOM 798 O O . ASP A 1 98 ? 17.204 -3.721 -8.736 1.00 86.62 98 ASP A O 1
ATOM 802 N N . LEU A 1 99 ? 16.482 -1.586 -8.739 1.00 80.88 99 LEU A N 1
ATOM 803 C CA . LEU A 1 99 ? 16.930 -1.212 -10.066 1.00 80.88 99 LEU A CA 1
ATOM 804 C C . LEU A 1 99 ? 18.449 -1.036 -10.027 1.00 80.88 99 LEU A C 1
ATOM 806 O O . LEU A 1 99 ? 18.982 0.062 -9.845 1.00 80.88 99 LEU A O 1
ATOM 810 N N . GLY A 1 100 ? 19.138 -2.165 -10.187 1.00 81.06 100 GLY A N 1
ATOM 811 C CA . GLY A 1 100 ? 20.590 -2.232 -10.189 1.00 81.06 100 GLY A CA 1
ATOM 812 C C . GLY A 1 100 ? 21.226 -1.374 -11.285 1.00 81.06 100 GLY A C 1
ATOM 813 O O . GLY A 1 100 ? 20.622 -1.089 -12.325 1.00 81.06 100 GLY A O 1
ATOM 814 N N . GLU A 1 101 ? 22.491 -1.018 -11.064 1.00 84.19 101 GLU A N 1
ATOM 815 C CA . GLU A 1 101 ? 23.259 -0.115 -11.929 1.00 84.19 101 GLU A CA 1
ATOM 816 C C . GLU A 1 101 ? 23.217 -0.483 -13.425 1.00 84.19 101 GLU A C 1
ATOM 818 O O . GLU A 1 101 ? 22.945 0.399 -14.239 1.00 84.19 101 GLU A O 1
ATOM 823 N N . PRO A 1 102 ? 23.357 -1.763 -13.838 1.00 85.62 102 PRO A N 1
ATOM 824 C CA . PRO A 1 102 ? 23.291 -2.114 -15.257 1.00 85.62 102 PRO A CA 1
ATOM 825 C C . PRO A 1 102 ? 21.951 -1.761 -15.916 1.00 85.62 102 PRO A C 1
ATOM 827 O O . PRO A 1 102 ? 21.922 -1.364 -17.084 1.00 85.62 102 PRO A O 1
ATOM 830 N N . CYS A 1 103 ? 20.837 -1.912 -15.187 1.00 85.44 103 CYS A N 1
ATOM 831 C CA . CYS A 1 103 ? 19.526 -1.519 -15.696 1.00 85.44 103 CYS A CA 1
ATOM 832 C C . CYS A 1 103 ? 19.372 -0.004 -15.715 1.00 85.44 103 CYS A C 1
ATOM 834 O O . CYS A 1 103 ? 18.901 0.521 -16.722 1.00 85.44 103 CYS A O 1
ATOM 836 N N . ARG A 1 104 ? 19.829 0.696 -14.672 1.00 85.88 104 ARG A N 1
ATOM 837 C CA . ARG A 1 104 ? 19.808 2.163 -14.609 1.00 85.88 104 ARG A CA 1
ATOM 838 C C . ARG A 1 104 ? 20.579 2.790 -15.772 1.00 85.88 104 ARG A C 1
ATOM 840 O O . ARG A 1 104 ? 20.000 3.554 -16.537 1.00 85.88 104 ARG A O 1
ATOM 847 N N . THR A 1 105 ? 21.818 2.356 -16.010 1.00 84.69 105 THR A N 1
ATOM 848 C CA . THR A 1 105 ? 22.626 2.838 -17.142 1.00 84.69 105 THR A CA 1
ATOM 849 C C . THR A 1 105 ? 21.959 2.549 -18.493 1.00 84.69 105 THR A C 1
ATOM 851 O O . THR A 1 105 ? 21.987 3.388 -19.393 1.00 84.69 105 THR A O 1
ATOM 854 N N . ARG A 1 106 ? 21.367 1.356 -18.681 1.00 84.12 106 ARG A N 1
ATOM 855 C CA . ARG A 1 106 ? 20.652 1.022 -19.928 1.00 84.12 106 ARG A CA 1
ATOM 856 C C . ARG A 1 106 ? 19.473 1.958 -20.151 1.00 84.12 106 ARG A C 1
ATOM 858 O O . ARG A 1 106 ? 19.249 2.400 -21.275 1.00 84.12 106 ARG A O 1
ATOM 865 N N . LEU A 1 107 ? 18.707 2.185 -19.097 1.00 80.19 107 LEU A N 1
ATOM 866 C CA . LEU A 1 107 ? 17.511 3.002 -19.101 1.00 80.19 107 LEU A CA 1
ATOM 867 C C . LEU A 1 107 ? 17.838 4.463 -19.406 1.00 80.19 107 LEU A C 1
ATOM 869 O O . LEU A 1 107 ? 17.245 5.025 -20.322 1.00 80.19 107 LEU A O 1
ATOM 873 N N . GLU A 1 108 ? 18.855 5.022 -18.749 1.00 78.94 108 GLU A N 1
ATOM 874 C CA . GLU A 1 108 ? 19.379 6.354 -19.060 1.00 78.94 108 GLU A CA 1
ATOM 875 C C . GLU A 1 108 ? 19.774 6.459 -20.533 1.00 78.94 108 GLU A C 1
ATOM 877 O O . GLU A 1 108 ? 19.294 7.355 -21.215 1.00 78.94 108 GLU A O 1
ATOM 882 N N . LYS A 1 109 ? 20.563 5.507 -21.057 1.00 74.44 109 LYS A N 1
ATOM 883 C CA . LYS A 1 109 ? 20.958 5.469 -22.478 1.00 74.44 109 LYS A CA 1
ATOM 884 C C . LYS A 1 109 ? 19.772 5.403 -23.430 1.00 74.44 109 LYS A C 1
ATOM 886 O O . LYS A 1 109 ? 19.703 6.168 -24.381 1.00 74.44 109 LYS A O 1
ATOM 891 N N . SER A 1 110 ? 18.828 4.506 -23.166 1.00 70.19 110 SER A N 1
ATOM 892 C CA . SER A 1 110 ? 17.693 4.262 -24.065 1.00 70.19 110 SER A CA 1
ATOM 893 C C . SER A 1 110 ? 16.736 5.456 -24.141 1.00 70.19 110 SER A C 1
ATOM 895 O O . SER A 1 110 ? 16.082 5.632 -25.163 1.00 70.19 110 SER A O 1
ATOM 897 N N . HIS A 1 111 ? 16.671 6.292 -23.098 1.00 63.88 111 HIS A N 1
ATOM 898 C CA . HIS A 1 111 ? 15.863 7.514 -23.112 1.00 63.88 111 HIS A CA 1
ATOM 899 C C . HIS A 1 111 ? 16.365 8.585 -24.081 1.00 63.88 111 HIS A C 1
ATOM 901 O O . HIS A 1 111 ? 15.563 9.394 -24.545 1.00 63.88 111 HIS A O 1
ATOM 907 N N . TRP A 1 112 ? 17.666 8.614 -24.382 1.00 58.44 112 TRP A N 1
ATOM 908 C CA . TRP A 1 112 ? 18.262 9.628 -25.259 1.00 58.44 112 TRP A CA 1
ATOM 909 C C . TRP A 1 112 ? 18.835 9.063 -26.564 1.00 58.44 112 TRP A C 1
ATOM 911 O O . TRP A 1 112 ? 19.105 9.835 -27.484 1.00 58.44 112 TRP A O 1
ATOM 921 N N . ASP A 1 113 ? 18.996 7.741 -26.672 1.00 59.62 113 ASP A N 1
ATOM 922 C CA . ASP A 1 113 ? 19.662 7.080 -27.795 1.00 59.62 113 ASP A CA 1
ATOM 923 C C . ASP A 1 113 ? 18.710 6.196 -28.623 1.00 59.62 113 ASP A C 1
ATOM 925 O O . ASP A 1 113 ? 18.421 5.038 -28.293 1.00 59.62 113 ASP A O 1
ATOM 929 N N . THR A 1 114 ? 18.274 6.725 -29.768 1.00 63.34 114 THR A N 1
ATOM 930 C CA . THR A 1 114 ? 17.436 6.009 -30.744 1.00 63.34 114 THR A CA 1
ATOM 931 C C . THR A 1 114 ? 18.199 4.950 -31.550 1.00 63.34 114 THR A C 1
ATOM 933 O O . THR A 1 114 ? 17.577 4.173 -32.276 1.00 63.34 114 THR A O 1
ATOM 936 N N . THR A 1 115 ? 19.529 4.867 -31.424 1.00 61.16 115 THR A N 1
ATOM 937 C CA . THR A 1 115 ? 20.367 3.927 -32.193 1.00 61.16 115 THR A CA 1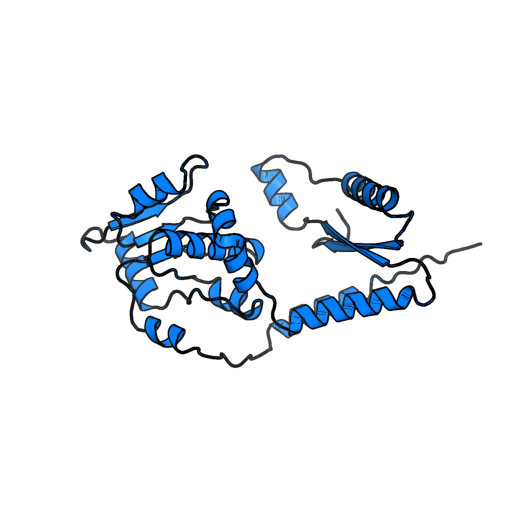
ATOM 938 C C . THR A 1 115 ? 20.472 2.541 -31.557 1.00 61.16 115 THR A C 1
ATOM 940 O O . THR A 1 115 ? 20.928 1.597 -32.201 1.00 61.16 115 THR A O 1
ATOM 943 N N . THR A 1 116 ? 19.987 2.378 -30.321 1.00 65.69 116 THR A N 1
ATOM 944 C CA . THR A 1 116 ? 20.064 1.113 -29.570 1.00 65.69 116 THR A CA 1
ATOM 945 C C . THR A 1 116 ? 19.234 -0.027 -30.174 1.00 65.69 116 THR A C 1
ATOM 947 O O . THR A 1 116 ? 19.423 -1.182 -29.792 1.00 65.69 116 THR A O 1
ATOM 950 N N . GLY A 1 117 ? 18.295 0.275 -31.081 1.00 64.25 117 GLY A N 1
ATOM 951 C CA . GLY A 1 117 ? 17.387 -0.702 -31.695 1.00 64.25 117 GLY A CA 1
ATOM 952 C C . GLY A 1 117 ? 16.366 -1.323 -30.730 1.00 64.25 117 GLY A C 1
ATOM 953 O O . GLY A 1 117 ? 15.558 -2.147 -31.157 1.00 64.25 117 GLY A O 1
ATOM 954 N N . ARG A 1 118 ? 16.383 -0.932 -29.447 1.00 70.94 118 ARG A N 1
ATOM 955 C CA . ARG A 1 118 ? 15.448 -1.407 -28.423 1.00 70.94 118 ARG A CA 1
ATOM 956 C C . ARG A 1 118 ? 14.130 -0.658 -28.505 1.00 70.94 118 ARG A C 1
ATOM 958 O O . ARG A 1 118 ? 14.094 0.557 -28.701 1.00 70.94 118 ARG A O 1
ATOM 965 N N . LYS A 1 119 ? 13.036 -1.384 -28.294 1.00 68.50 119 LYS A N 1
ATOM 966 C CA . LYS A 1 119 ? 11.695 -0.797 -28.280 1.00 68.50 119 LYS A CA 1
ATOM 967 C C . LYS A 1 119 ? 11.325 -0.383 -26.866 1.00 68.50 119 LYS A C 1
ATOM 969 O O . LYS A 1 119 ? 11.074 -1.228 -26.005 1.00 68.50 119 LYS A O 1
ATOM 974 N N . PHE A 1 120 ? 11.298 0.924 -26.655 1.00 70.44 120 PHE A N 1
ATOM 975 C CA . PHE A 1 120 ? 10.943 1.553 -25.395 1.00 70.44 120 PHE A CA 1
ATOM 976 C C . PHE A 1 120 ? 9.498 2.051 -25.436 1.00 70.44 120 PHE A C 1
ATOM 978 O O . PHE A 1 120 ? 9.083 2.658 -26.424 1.00 70.44 120 PHE A O 1
ATOM 985 N N . LEU A 1 121 ? 8.745 1.804 -24.368 1.00 70.38 121 LEU A N 1
ATOM 986 C CA . LEU A 1 121 ? 7.408 2.353 -24.192 1.00 70.38 121 LEU A CA 1
ATOM 987 C C . LEU A 1 121 ? 7.310 3.045 -22.839 1.00 70.38 121 LEU A C 1
ATOM 989 O O . LEU A 1 121 ? 7.324 2.382 -21.802 1.00 70.38 121 LEU A O 1
ATOM 993 N N . GLU A 1 122 ? 7.158 4.365 -22.879 1.00 69.56 122 GLU A N 1
ATOM 994 C CA . GLU A 1 122 ? 6.701 5.139 -21.733 1.00 69.56 122 GLU A CA 1
ATOM 995 C C . GLU A 1 122 ? 5.175 5.107 -21.702 1.00 69.56 122 GLU A C 1
ATOM 997 O O . GLU A 1 122 ? 4.504 5.600 -22.612 1.00 69.56 122 GLU A O 1
ATOM 1002 N N . LEU A 1 123 ? 4.619 4.480 -20.675 1.00 66.69 123 LEU A N 1
ATOM 1003 C CA . LEU A 1 123 ? 3.193 4.480 -20.420 1.00 66.69 123 LEU A CA 1
ATOM 1004 C C . LEU A 1 123 ? 2.869 5.598 -19.440 1.00 66.69 123 LEU A C 1
ATOM 1006 O O . LEU A 1 123 ? 3.275 5.553 -18.278 1.00 66.69 123 LEU A O 1
ATOM 1010 N N . SER A 1 124 ? 2.059 6.545 -19.909 1.00 61.53 124 SER A N 1
ATOM 1011 C CA . SER A 1 124 ? 1.163 7.278 -19.029 1.00 61.53 124 SER A CA 1
ATOM 1012 C C . SER A 1 124 ? -0.236 6.688 -19.172 1.00 61.53 124 SER A C 1
ATOM 1014 O O . SER A 1 124 ? -0.779 6.614 -20.280 1.00 61.53 124 SER A O 1
ATOM 1016 N N . TYR A 1 125 ? -0.806 6.181 -18.081 1.00 56.69 125 TYR A N 1
ATOM 1017 C CA . TYR A 1 125 ? -2.125 5.576 -18.081 1.00 56.69 125 TYR A CA 1
ATOM 1018 C C . TYR A 1 125 ? -3.163 6.692 -18.197 1.00 56.69 125 TYR A C 1
ATOM 1020 O O . TYR A 1 125 ? -3.685 7.233 -17.219 1.00 56.69 125 TYR A O 1
ATOM 1028 N N . ASN A 1 126 ? -3.538 7.016 -19.435 1.00 50.16 126 ASN A N 1
ATOM 1029 C CA . ASN A 1 126 ? -4.859 7.581 -19.653 1.00 50.16 126 ASN A CA 1
ATOM 1030 C C . ASN A 1 126 ? -5.870 6.560 -19.107 1.00 50.16 126 ASN A C 1
ATOM 1032 O O . ASN A 1 126 ? -5.787 5.377 -19.432 1.00 50.16 126 ASN A O 1
ATOM 1036 N N . ARG A 1 127 ? -6.817 7.029 -18.285 1.00 49.12 127 ARG A N 1
ATOM 1037 C CA . ARG A 1 127 ? -7.799 6.284 -17.469 1.00 49.12 127 ARG A CA 1
ATOM 1038 C C . ARG A 1 127 ? -8.662 5.235 -18.210 1.00 49.12 127 ARG A C 1
ATOM 1040 O O . ARG A 1 127 ? -9.585 4.687 -17.615 1.00 49.12 127 ARG A O 1
ATOM 1047 N N . SER A 1 128 ? -8.417 5.000 -19.496 1.00 42.84 128 SER A N 1
ATOM 1048 C CA . SER A 1 128 ? -9.300 4.379 -20.481 1.00 42.84 128 SER A CA 1
ATOM 1049 C C . SER A 1 128 ? -8.742 3.125 -21.179 1.00 42.84 128 SER A C 1
ATOM 1051 O O . SER A 1 128 ? -9.486 2.514 -21.944 1.00 42.84 128 SER A O 1
ATOM 1053 N N . THR A 1 129 ? -7.506 2.680 -20.923 1.00 53.47 129 THR A N 1
ATOM 1054 C CA . THR A 1 129 ? -6.986 1.426 -21.510 1.00 53.47 129 THR A CA 1
ATOM 1055 C C . THR A 1 129 ? -7.186 0.240 -20.565 1.00 53.47 129 THR A C 1
ATOM 1057 O O . THR A 1 129 ? -6.837 0.284 -19.393 1.00 53.47 129 THR A O 1
ATOM 1060 N N . ASN A 1 130 ? -7.780 -0.854 -21.045 1.00 57.78 130 ASN A N 1
ATOM 1061 C CA . ASN A 1 130 ? -7.894 -2.075 -20.243 1.00 57.78 130 ASN A CA 1
ATOM 1062 C C . ASN A 1 130 ? -6.584 -2.894 -20.299 1.00 57.78 130 ASN A C 1
ATOM 1064 O O . ASN A 1 130 ? -5.735 -2.700 -21.169 1.00 57.78 130 ASN A O 1
ATOM 1068 N N . ALA A 1 131 ? -6.453 -3.859 -19.387 1.00 58.38 131 ALA A N 1
ATOM 1069 C CA . ALA A 1 131 ? -5.325 -4.790 -19.294 1.00 58.38 131 ALA A CA 1
ATOM 1070 C C . ALA A 1 131 ? -4.928 -5.452 -20.626 1.00 58.38 131 ALA A C 1
ATOM 1072 O O . ALA A 1 131 ? -3.744 -5.631 -20.908 1.00 58.38 131 ALA A O 1
ATOM 1073 N N . SER A 1 132 ? -5.920 -5.814 -21.446 1.00 61.41 132 SER A N 1
ATOM 1074 C CA . SER A 1 132 ? -5.694 -6.510 -22.714 1.00 61.41 132 SER A CA 1
ATOM 1075 C C . SER A 1 132 ? -5.114 -5.592 -23.790 1.00 61.41 132 SER A C 1
ATOM 1077 O O . SER A 1 132 ? -4.301 -6.035 -24.599 1.00 61.41 132 SER A O 1
ATOM 1079 N N . ASP A 1 133 ? -5.477 -4.310 -23.770 1.00 62.19 133 ASP A N 1
ATOM 1080 C CA . ASP A 1 133 ? -4.925 -3.311 -24.681 1.00 62.19 133 ASP A CA 1
ATOM 1081 C C . ASP A 1 133 ? -3.504 -2.937 -24.267 1.00 62.19 133 ASP A C 1
ATOM 1083 O O . ASP A 1 133 ? -2.621 -2.861 -25.119 1.00 62.19 133 ASP A O 1
ATOM 1087 N N . MET A 1 134 ? -3.243 -2.833 -22.959 1.00 63.28 134 MET A N 1
ATOM 1088 C CA . MET A 1 134 ? -1.886 -2.667 -22.439 1.00 63.28 134 MET A CA 1
ATOM 1089 C C . MET A 1 134 ? -0.988 -3.832 -22.872 1.00 63.28 134 MET A C 1
ATOM 1091 O O . MET A 1 134 ? 0.060 -3.582 -23.456 1.00 63.28 134 MET A O 1
ATOM 1095 N N . ALA A 1 135 ? -1.419 -5.084 -22.677 1.00 63.44 135 ALA A N 1
ATOM 1096 C CA . ALA A 1 135 ? -0.643 -6.265 -23.061 1.00 63.44 135 ALA A CA 1
ATOM 1097 C C . ALA A 1 135 ? -0.333 -6.325 -24.565 1.00 63.44 135 ALA A C 1
ATOM 1099 O O . ALA A 1 135 ? 0.770 -6.703 -24.956 1.00 63.44 135 ALA A O 1
ATOM 1100 N N . LYS A 1 136 ? -1.273 -5.916 -25.426 1.00 63.66 136 LYS A N 1
ATOM 1101 C CA . LYS A 1 136 ? -1.042 -5.846 -26.879 1.00 63.66 136 LYS A CA 1
ATOM 1102 C C . LYS A 1 136 ? -0.011 -4.783 -27.250 1.00 63.66 136 LYS A C 1
ATOM 1104 O O . LYS A 1 136 ? 0.836 -5.038 -28.104 1.00 63.66 136 LYS A O 1
ATOM 1109 N N . VAL A 1 137 ? -0.083 -3.608 -26.624 1.00 62.66 137 VAL A N 1
ATOM 1110 C CA . VAL A 1 137 ? 0.839 -2.496 -26.901 1.00 62.66 137 VAL A CA 1
ATOM 1111 C C . VAL A 1 137 ? 2.243 -2.823 -26.379 1.00 62.66 137 VAL A C 1
ATOM 1113 O O . VAL A 1 137 ? 3.228 -2.617 -27.089 1.00 62.66 137 VAL A O 1
ATOM 1116 N N . THR A 1 138 ? 2.349 -3.412 -25.187 1.00 66.56 138 THR A N 1
ATOM 1117 C CA . THR A 1 138 ? 3.631 -3.709 -24.531 1.00 66.56 138 THR A CA 1
ATOM 1118 C C . THR A 1 138 ? 4.312 -4.983 -25.033 1.00 66.56 138 THR A C 1
ATOM 1120 O O . THR A 1 138 ? 5.535 -5.074 -24.940 1.00 66.56 138 THR A O 1
ATOM 1123 N N . ALA A 1 139 ? 3.582 -5.955 -25.601 1.00 64.94 139 ALA A N 1
ATOM 1124 C CA . ALA A 1 139 ? 4.156 -7.230 -26.064 1.00 64.94 139 ALA A CA 1
ATOM 1125 C C . ALA A 1 139 ? 5.243 -7.064 -27.140 1.00 64.94 139 ALA A C 1
ATOM 1127 O O . ALA A 1 139 ? 6.108 -7.931 -27.297 1.00 64.94 139 ALA A O 1
ATOM 1128 N N . SER A 1 140 ? 5.206 -5.949 -27.874 1.00 69.00 140 SER A N 1
ATOM 1129 C CA . SER A 1 140 ? 6.196 -5.622 -28.900 1.00 69.00 140 SER A CA 1
ATOM 1130 C C . SER A 1 140 ? 7.420 -4.868 -28.368 1.00 69.00 140 SER A C 1
ATOM 1132 O O . SER A 1 140 ? 8.355 -4.665 -29.139 1.00 69.00 140 SER A O 1
ATOM 1134 N N . CYS A 1 141 ? 7.426 -4.473 -27.091 1.00 76.94 141 CYS A N 1
ATOM 1135 C CA . CYS A 1 141 ? 8.452 -3.635 -26.472 1.00 76.94 141 CYS A CA 1
ATOM 1136 C C . CYS A 1 141 ? 9.417 -4.456 -25.613 1.00 76.94 141 CYS A C 1
ATOM 1138 O O . CYS A 1 141 ? 9.015 -5.410 -24.947 1.00 76.94 141 CYS A O 1
ATOM 1140 N N . ASP A 1 142 ? 10.684 -4.054 -25.596 1.00 81.75 142 ASP A N 1
ATOM 1141 C CA . ASP A 1 142 ? 11.710 -4.659 -24.741 1.00 81.75 142 ASP A CA 1
ATOM 1142 C C . ASP A 1 142 ? 11.669 -4.035 -23.343 1.00 81.75 142 ASP A C 1
ATOM 1144 O O . ASP A 1 142 ? 11.803 -4.710 -22.329 1.00 81.75 142 ASP A O 1
ATOM 1148 N N . THR A 1 143 ? 11.408 -2.734 -23.273 1.00 84.12 143 THR A N 1
ATOM 1149 C CA . THR A 1 143 ? 11.372 -1.997 -22.013 1.00 84.12 143 THR A CA 1
ATOM 1150 C C . THR A 1 143 ? 10.027 -1.302 -21.882 1.00 84.12 143 THR A C 1
ATOM 1152 O O . THR A 1 143 ? 9.667 -0.485 -22.732 1.00 84.12 143 THR A O 1
ATOM 1155 N N . VAL A 1 144 ? 9.309 -1.605 -20.802 1.00 83.31 144 VAL A N 1
ATOM 1156 C CA . VAL A 1 144 ? 8.096 -0.887 -20.404 1.00 83.31 144 VAL A CA 1
ATOM 1157 C C . VAL A 1 144 ? 8.416 -0.046 -19.185 1.00 83.31 144 VAL A C 1
ATOM 1159 O O . VAL A 1 144 ? 8.904 -0.550 -18.171 1.00 83.31 144 VAL A O 1
ATOM 1162 N N . VAL A 1 145 ? 8.122 1.238 -19.283 1.00 80.44 145 VAL A N 1
ATOM 1163 C CA . VAL A 1 145 ? 8.354 2.188 -18.210 1.00 80.44 145 VAL A CA 1
ATOM 1164 C C . VAL A 1 145 ? 7.076 2.938 -17.940 1.00 80.44 145 VAL A C 1
ATOM 1166 O O . VAL A 1 145 ? 6.473 3.489 -18.853 1.00 80.44 145 VAL A O 1
ATOM 1169 N N . PHE A 1 146 ? 6.676 2.977 -16.680 1.00 77.44 146 PHE A N 1
ATOM 1170 C CA . PHE A 1 146 ? 5.569 3.814 -16.255 1.00 77.44 146 PHE A CA 1
ATOM 1171 C C . PHE A 1 146 ? 6.067 5.188 -15.813 1.00 77.44 146 PHE A C 1
ATOM 1173 O O . PHE A 1 146 ? 7.113 5.309 -15.163 1.00 77.44 146 PHE A O 1
ATOM 1180 N N . GLY A 1 147 ? 5.282 6.206 -16.162 1.00 67.12 147 GLY A N 1
ATOM 1181 C CA . GLY A 1 147 ? 5.416 7.545 -15.607 1.00 67.12 147 GLY A CA 1
ATOM 1182 C C . GLY A 1 147 ? 5.100 7.587 -14.108 1.00 67.12 147 GLY A C 1
ATOM 1183 O O . GLY A 1 147 ? 4.763 6.586 -13.470 1.00 67.12 147 GLY A O 1
ATOM 1184 N N . HIS A 1 148 ? 5.211 8.776 -13.523 1.00 62.16 148 HIS A N 1
ATOM 1185 C CA . HIS A 1 148 ? 4.943 8.975 -12.102 1.00 62.16 148 HIS A CA 1
ATOM 1186 C C . HIS A 1 148 ? 3.467 8.742 -11.751 1.00 62.16 148 HIS A C 1
ATOM 1188 O O . HIS A 1 148 ? 2.582 9.277 -12.414 1.00 62.16 148 HIS A O 1
ATOM 1194 N N . TYR A 1 149 ? 3.216 8.035 -10.643 1.00 59.31 149 TYR A N 1
ATOM 1195 C CA . TYR A 1 149 ? 1.881 7.837 -10.054 1.00 59.31 149 TYR A CA 1
ATOM 1196 C C . TYR A 1 149 ? 0.881 7.068 -10.929 1.00 59.31 149 TYR A C 1
ATOM 1198 O O . TYR A 1 149 ? -0.333 7.183 -10.741 1.00 59.31 149 TYR A O 1
ATOM 1206 N N . GLU A 1 150 ? 1.378 6.265 -11.867 1.00 65.00 150 GLU A N 1
ATOM 1207 C CA . GLU A 1 150 ? 0.525 5.467 -12.737 1.00 65.00 150 GLU A CA 1
ATOM 1208 C C . GLU A 1 150 ? -0.107 4.294 -11.974 1.00 65.00 150 GLU A C 1
ATOM 1210 O O . GLU A 1 150 ? 0.564 3.465 -11.351 1.00 65.00 150 GLU A O 1
ATOM 1215 N N . TRP A 1 151 ? -1.438 4.231 -12.020 1.00 68.75 151 TRP A N 1
ATOM 1216 C CA . TRP A 1 151 ? -2.240 3.291 -11.243 1.00 68.75 151 TRP A CA 1
ATOM 1217 C C . TRP A 1 151 ? -3.126 2.449 -12.154 1.00 68.75 151 TRP A C 1
ATOM 1219 O O . TRP A 1 151 ? -3.957 2.979 -12.892 1.00 68.75 151 TRP A O 1
ATOM 1229 N N . VAL A 1 152 ? -3.009 1.122 -12.038 1.00 66.88 152 VAL A N 1
ATOM 1230 C CA . VAL A 1 152 ? -3.825 0.171 -12.809 1.00 66.88 152 VAL A CA 1
ATOM 1231 C C . VAL A 1 152 ? -4.655 -0.725 -11.870 1.00 66.88 152 VAL A C 1
ATOM 1233 O O . VAL A 1 152 ? -4.419 -1.930 -11.775 1.00 66.88 152 VAL A O 1
ATOM 1236 N N . PRO A 1 153 ? -5.662 -0.171 -11.161 1.00 66.69 153 PRO A N 1
ATOM 1237 C CA . PRO A 1 153 ? -6.395 -0.891 -10.110 1.00 66.69 153 PRO A CA 1
ATOM 1238 C C . PRO A 1 153 ? -7.084 -2.154 -10.595 1.00 66.69 153 PRO A C 1
ATOM 1240 O O . PRO A 1 153 ? -7.186 -3.131 -9.857 1.00 66.69 153 PRO A O 1
ATOM 1243 N N . VAL A 1 154 ? -7.577 -2.120 -11.834 1.00 69.62 154 VAL A N 1
ATOM 1244 C CA . VAL A 1 154 ? -8.307 -3.239 -12.432 1.00 69.62 154 VAL A CA 1
ATOM 1245 C C . VAL A 1 154 ? -7.450 -4.507 -12.466 1.00 69.62 154 VAL A C 1
ATOM 1247 O O . VAL A 1 154 ? -7.976 -5.603 -12.300 1.00 69.62 154 VAL A O 1
ATOM 1250 N N . LEU A 1 155 ? -6.127 -4.360 -12.604 1.00 70.88 155 LEU A N 1
ATOM 1251 C CA . LEU A 1 155 ? -5.189 -5.479 -12.599 1.00 70.88 155 LEU A CA 1
ATOM 1252 C C . LEU A 1 155 ? -4.933 -6.023 -11.195 1.00 70.88 155 LEU A C 1
ATOM 1254 O O . LEU A 1 155 ? -4.737 -7.225 -11.033 1.00 70.88 155 LEU A O 1
ATOM 1258 N N . PHE A 1 156 ? -4.979 -5.180 -10.164 1.00 81.62 156 PHE A N 1
ATOM 1259 C CA . PHE A 1 156 ? -4.669 -5.609 -8.798 1.00 81.62 156 PHE A CA 1
ATOM 1260 C C . PHE A 1 156 ? -5.653 -6.643 -8.278 1.00 81.62 156 PHE A C 1
ATOM 1262 O O . PHE A 1 156 ? -5.263 -7.509 -7.503 1.00 81.62 156 PHE A O 1
ATOM 1269 N N . LEU A 1 157 ? -6.914 -6.578 -8.716 1.00 82.19 157 LEU A N 1
ATOM 1270 C CA . LEU A 1 157 ? -7.956 -7.498 -8.265 1.00 82.19 157 LEU A CA 1
ATOM 1271 C C . LEU A 1 157 ? -7.599 -8.962 -8.555 1.00 82.19 157 LEU A C 1
ATOM 1273 O O . LEU A 1 157 ? -7.839 -9.818 -7.709 1.00 82.19 157 LEU A O 1
ATOM 1277 N N . LYS A 1 158 ? -6.973 -9.241 -9.707 1.00 84.38 158 LYS A N 1
ATOM 1278 C CA . LYS A 1 158 ? -6.526 -10.591 -10.088 1.00 84.38 158 LYS A CA 1
ATOM 1279 C C . LYS A 1 158 ? -5.363 -11.092 -9.223 1.00 84.38 158 LYS A C 1
ATOM 1281 O O . LYS A 1 158 ? -5.274 -12.286 -8.968 1.00 84.38 158 LYS A O 1
ATOM 1286 N N . TYR A 1 159 ? -4.506 -10.185 -8.757 1.00 87.75 159 TYR A N 1
ATOM 1287 C CA . TYR A 1 159 ? -3.291 -10.491 -7.992 1.00 87.75 159 TYR A CA 1
ATOM 1288 C C . TYR A 1 159 ? -3.410 -10.117 -6.511 1.00 87.75 159 TYR A C 1
ATOM 1290 O O . TYR A 1 159 ? -2.403 -9.981 -5.818 1.00 87.75 159 TYR A O 1
ATOM 1298 N N . LEU A 1 160 ? -4.630 -9.917 -6.004 1.00 90.12 160 LEU A N 1
ATOM 1299 C CA . LEU A 1 160 ? -4.835 -9.318 -4.688 1.00 90.12 160 LEU A CA 1
ATOM 1300 C C . LEU A 1 160 ? -4.222 -10.160 -3.564 1.00 90.12 160 LEU A C 1
ATOM 1302 O O . LEU A 1 160 ? -3.653 -9.603 -2.628 1.00 90.12 160 LEU A O 1
ATOM 1306 N N . ASP A 1 161 ? -4.313 -11.486 -3.650 1.00 94.62 161 ASP A N 1
ATOM 1307 C CA . ASP A 1 161 ? -3.755 -12.374 -2.627 1.00 94.62 161 ASP A CA 1
ATOM 1308 C C . ASP A 1 161 ? -2.223 -12.415 -2.667 1.00 94.62 161 ASP A C 1
ATOM 1310 O O . ASP A 1 161 ? -1.586 -12.398 -1.613 1.00 94.62 161 ASP A O 1
ATOM 1314 N N . GLU A 1 162 ? -1.624 -12.351 -3.860 1.00 95.00 162 GLU A N 1
ATOM 1315 C CA . GLU A 1 162 ? -0.177 -12.179 -4.010 1.00 95.00 162 GLU A CA 1
ATOM 1316 C C . GLU A 1 162 ? 0.257 -10.837 -3.413 1.00 95.00 162 GLU A C 1
ATOM 1318 O O . GLU A 1 162 ? 1.121 -10.804 -2.544 1.00 95.00 162 GLU A O 1
ATOM 1323 N N . LEU A 1 163 ? -0.397 -9.730 -3.774 1.00 93.69 163 LEU A N 1
ATOM 1324 C CA . LEU A 1 163 ? -0.075 -8.401 -3.241 1.00 93.69 163 LEU A CA 1
ATOM 1325 C C . LEU A 1 163 ? -0.232 -8.326 -1.713 1.00 93.69 163 LEU A C 1
ATOM 1327 O O . LEU A 1 163 ? 0.614 -7.743 -1.035 1.00 93.69 163 LEU A O 1
ATOM 1331 N N . LYS A 1 164 ? -1.265 -8.957 -1.142 1.00 95.25 164 LYS A N 1
ATOM 1332 C CA . LYS A 1 164 ? -1.428 -9.062 0.319 1.00 95.25 164 LYS A CA 1
ATOM 1333 C C . LYS A 1 164 ? -0.277 -9.821 0.971 1.00 95.25 164 LYS A C 1
ATOM 1335 O O . LYS A 1 164 ? 0.157 -9.430 2.052 1.00 95.25 164 LYS A O 1
ATOM 1340 N N . PHE A 1 165 ? 0.207 -10.889 0.339 1.00 96.62 165 PHE A N 1
ATOM 1341 C CA . PHE A 1 165 ? 1.376 -11.619 0.821 1.00 96.62 165 PHE A CA 1
ATOM 1342 C C . PHE A 1 165 ? 2.634 -10.738 0.782 1.00 96.62 165 PHE A C 1
ATOM 1344 O O . PHE A 1 165 ? 3.342 -10.637 1.782 1.00 96.62 165 PHE A O 1
ATOM 1351 N N . GLN A 1 166 ? 2.862 -10.026 -0.325 1.00 95.12 166 GLN A N 1
ATOM 1352 C CA . GLN A 1 166 ? 4.001 -9.113 -0.490 1.00 95.12 166 GLN A CA 1
ATOM 1353 C C . GLN A 1 166 ? 4.012 -8.009 0.588 1.00 95.12 166 GLN A C 1
ATOM 1355 O O . GLN A 1 166 ? 5.058 -7.719 1.172 1.00 95.12 166 GLN A O 1
ATOM 1360 N N . PHE A 1 167 ? 2.840 -7.450 0.917 1.00 96.19 167 PHE A N 1
ATOM 1361 C CA . PHE A 1 167 ? 2.670 -6.368 1.896 1.00 96.19 167 PHE A CA 1
ATOM 1362 C C . PHE A 1 167 ? 2.413 -6.826 3.340 1.00 96.19 167 PHE A C 1
ATOM 1364 O O . PHE A 1 167 ? 1.883 -6.066 4.155 1.00 96.19 167 PHE A O 1
ATOM 1371 N N . GLN A 1 168 ? 2.820 -8.039 3.716 1.00 96.44 168 GLN A N 1
ATOM 1372 C CA . GLN A 1 168 ? 2.841 -8.407 5.131 1.00 96.44 168 GLN A CA 1
ATOM 1373 C C . GLN A 1 168 ? 3.920 -7.611 5.873 1.00 96.44 168 GLN A C 1
ATOM 1375 O O . GLN A 1 168 ? 5.103 -7.663 5.531 1.00 96.44 168 GLN A O 1
ATOM 1380 N N . PHE A 1 169 ? 3.515 -6.878 6.909 1.00 96.62 169 PHE A N 1
ATOM 1381 C CA . PHE A 1 169 ? 4.423 -6.093 7.741 1.00 96.62 169 PHE A CA 1
ATOM 1382 C C . PHE A 1 169 ? 5.456 -6.970 8.454 1.00 96.62 169 PHE A C 1
ATOM 1384 O O . PHE A 1 169 ? 5.166 -8.095 8.872 1.00 96.62 169 PHE A O 1
ATOM 1391 N N . ARG A 1 170 ? 6.663 -6.429 8.656 1.00 96.44 170 ARG A N 1
ATOM 1392 C CA . ARG A 1 170 ? 7.674 -7.041 9.531 1.00 96.44 170 ARG A CA 1
ATOM 1393 C C . ARG A 1 170 ? 7.193 -7.104 10.979 1.00 96.44 170 ARG A C 1
ATOM 1395 O O . ARG A 1 170 ? 6.419 -6.259 11.428 1.00 96.44 170 ARG A O 1
ATOM 1402 N N . ASP A 1 171 ? 7.719 -8.081 11.718 1.00 96.56 171 ASP A N 1
ATOM 1403 C CA . ASP A 1 171 ? 7.280 -8.374 13.088 1.00 96.56 171 ASP A CA 1
ATOM 1404 C C . ASP A 1 171 ? 7.431 -7.181 14.023 1.00 96.56 171 ASP A C 1
ATOM 1406 O O . ASP A 1 171 ? 6.584 -6.985 14.880 1.00 96.56 171 ASP A O 1
ATOM 1410 N N . LEU A 1 172 ? 8.445 -6.333 13.823 1.00 95.50 172 LEU A N 1
ATOM 1411 C CA . LEU A 1 172 ? 8.602 -5.103 14.599 1.00 95.50 172 LEU A CA 1
ATOM 1412 C C . LEU A 1 172 ? 7.332 -4.233 14.564 1.00 95.50 172 LEU A C 1
ATOM 1414 O O . LEU A 1 172 ? 6.839 -3.829 15.614 1.00 95.50 172 LEU A O 1
ATOM 1418 N N . PHE A 1 173 ? 6.780 -3.985 13.373 1.00 95.00 173 PHE A N 1
ATOM 1419 C CA . PHE A 1 173 ? 5.589 -3.148 13.205 1.00 95.00 173 PHE A CA 1
ATOM 1420 C C . PHE A 1 173 ? 4.325 -3.861 13.688 1.00 95.00 173 PHE A C 1
ATOM 1422 O O . PHE A 1 173 ? 3.496 -3.249 14.360 1.00 95.00 173 PHE A O 1
ATOM 1429 N N . MET A 1 174 ? 4.197 -5.162 13.403 1.00 95.31 174 MET A N 1
ATOM 1430 C CA . MET A 1 174 ? 3.060 -5.960 13.874 1.00 95.31 174 MET A CA 1
ATOM 1431 C C . MET A 1 174 ? 3.019 -6.048 15.398 1.00 95.31 174 MET A C 1
ATOM 1433 O O . MET A 1 174 ? 1.977 -5.799 15.999 1.00 95.31 174 MET A O 1
ATOM 1437 N N . ASN A 1 175 ? 4.151 -6.337 16.036 1.00 96.69 175 ASN A N 1
ATOM 1438 C CA . ASN A 1 175 ? 4.257 -6.427 17.488 1.00 96.69 175 ASN A CA 1
ATOM 1439 C C . ASN A 1 175 ? 3.960 -5.079 18.141 1.00 96.69 175 ASN A C 1
ATOM 1441 O O . ASN A 1 175 ? 3.269 -5.039 19.157 1.00 96.69 175 ASN A O 1
ATOM 1445 N N . GLN A 1 176 ? 4.427 -3.976 17.550 1.00 93.38 176 GLN A N 1
ATOM 1446 C CA . GLN A 1 176 ? 4.110 -2.642 18.047 1.00 93.38 176 GLN A CA 1
ATOM 1447 C C . GLN A 1 176 ? 2.605 -2.355 17.961 1.00 93.38 176 GLN A C 1
ATOM 1449 O O . GLN A 1 176 ? 2.014 -1.950 18.960 1.00 93.38 176 GLN A O 1
ATOM 1454 N N . ALA A 1 177 ? 1.968 -2.629 16.819 1.00 92.31 177 ALA A N 1
ATOM 1455 C CA . ALA A 1 177 ? 0.529 -2.433 16.645 1.00 92.31 177 ALA A CA 1
ATOM 1456 C C . ALA A 1 177 ? -0.296 -3.289 17.624 1.00 92.31 177 ALA A C 1
ATOM 1458 O O . ALA A 1 177 ? -1.199 -2.777 18.288 1.00 92.31 177 ALA A O 1
ATOM 1459 N N . LEU A 1 178 ? 0.050 -4.572 17.769 1.00 94.88 178 LEU A N 1
ATOM 1460 C CA . LEU A 1 178 ? -0.616 -5.488 18.699 1.00 94.88 178 LEU A CA 1
ATOM 1461 C C . LEU A 1 178 ? -0.410 -5.074 20.159 1.00 94.88 178 LEU A C 1
ATOM 1463 O O . LEU A 1 178 ? -1.355 -5.121 20.941 1.00 94.88 178 LEU A O 1
ATOM 1467 N N . THR A 1 179 ? 0.787 -4.602 20.517 1.00 95.81 179 THR A N 1
ATOM 1468 C CA . THR A 1 179 ? 1.067 -4.070 21.859 1.00 95.81 179 THR A CA 1
ATOM 1469 C C . THR A 1 179 ? 0.221 -2.833 22.143 1.00 95.81 179 THR A C 1
ATOM 1471 O O . THR A 1 179 ? -0.335 -2.706 23.229 1.00 95.81 179 THR A O 1
ATOM 1474 N N . THR A 1 180 ? 0.074 -1.924 21.175 1.00 91.56 180 THR A N 1
ATOM 1475 C CA . THR A 1 180 ? -0.803 -0.756 21.330 1.00 91.56 180 THR A CA 1
ATOM 1476 C C . THR A 1 180 ? -2.259 -1.175 21.537 1.00 91.56 180 THR A C 1
ATOM 1478 O O . THR A 1 180 ? -2.907 -0.658 22.446 1.00 91.56 180 THR A O 1
ATOM 1481 N N . ILE A 1 181 ? -2.764 -2.132 20.753 1.00 93.81 181 ILE A N 1
ATOM 1482 C CA . ILE A 1 181 ? -4.128 -2.659 20.913 1.00 93.81 181 ILE A CA 1
ATOM 1483 C C . ILE A 1 181 ? -4.305 -3.317 22.288 1.00 93.81 181 ILE A C 1
ATOM 1485 O O . ILE A 1 181 ? -5.315 -3.072 22.947 1.00 93.81 181 ILE A O 1
ATOM 1489 N N . ASP A 1 182 ? -3.327 -4.094 22.757 1.00 94.62 182 ASP A N 1
ATOM 1490 C CA . ASP A 1 182 ? -3.352 -4.714 24.088 1.00 94.62 182 ASP A CA 1
ATOM 1491 C C . ASP A 1 182 ? -3.380 -3.659 25.205 1.00 94.62 182 ASP A C 1
ATOM 1493 O O . ASP A 1 182 ? -4.232 -3.713 26.092 1.00 94.62 182 ASP A O 1
ATOM 1497 N N . LEU A 1 183 ? -2.519 -2.640 25.132 1.00 94.25 183 LEU A N 1
ATOM 1498 C CA . LEU A 1 183 ? -2.486 -1.551 26.111 1.00 94.25 183 LEU A CA 1
ATOM 1499 C C . LEU A 1 183 ? -3.817 -0.797 26.181 1.00 94.25 183 LEU A C 1
ATOM 1501 O O . LEU A 1 183 ? -4.298 -0.518 27.278 1.00 94.25 183 LEU A O 1
ATOM 1505 N N . VAL A 1 184 ? -4.431 -0.499 25.032 1.00 92.69 184 VAL A N 1
ATOM 1506 C CA . VAL A 1 184 ? -5.758 0.132 24.992 1.00 92.69 184 VAL A CA 1
ATOM 1507 C C . VAL A 1 184 ? -6.818 -0.814 25.553 1.00 92.69 184 VAL A C 1
ATOM 1509 O O . VAL A 1 184 ? -7.645 -0.387 26.353 1.00 92.69 184 VAL A O 1
ATOM 1512 N N . SER A 1 185 ? -6.766 -2.104 25.211 1.00 93.88 185 SER A N 1
ATOM 1513 C CA . SER A 1 185 ? -7.706 -3.114 25.722 1.00 93.88 185 SER A CA 1
ATOM 1514 C C . SER A 1 185 ? -7.667 -3.213 27.249 1.00 93.88 185 SER A C 1
ATOM 1516 O O . SER A 1 185 ? -8.711 -3.344 27.889 1.00 93.88 185 SER A O 1
ATOM 1518 N N . ARG A 1 186 ? -6.480 -3.072 27.858 1.00 94.69 186 ARG A N 1
ATOM 1519 C CA . ARG A 1 186 ? -6.310 -3.109 29.319 1.00 94.69 186 ARG A CA 1
ATOM 1520 C C . ARG A 1 186 ? -7.022 -1.972 30.057 1.00 94.69 186 ARG A C 1
ATOM 1522 O O . ARG A 1 186 ? -7.355 -2.133 31.229 1.00 94.69 186 ARG A O 1
ATOM 1529 N N . LEU A 1 187 ? -7.293 -0.848 29.392 1.00 93.06 187 LEU A N 1
ATOM 1530 C CA . LEU A 1 187 ? -8.067 0.256 29.977 1.00 93.06 187 LEU A CA 1
ATOM 1531 C C . LEU A 1 187 ? -9.532 -0.125 30.234 1.00 93.06 187 LEU A C 1
ATOM 1533 O O . LEU A 1 187 ? -10.213 0.551 31.000 1.00 93.06 187 LEU A O 1
ATOM 1537 N N . TYR A 1 188 ? -10.000 -1.214 29.621 1.00 92.81 188 TYR A N 1
ATOM 1538 C CA . TYR A 1 188 ? -11.374 -1.701 29.698 1.00 92.81 188 TYR A CA 1
ATOM 1539 C C . TYR A 1 188 ? -11.468 -3.077 30.381 1.00 92.81 188 TYR A C 1
ATOM 1541 O O . TYR A 1 188 ? -12.445 -3.803 30.186 1.00 92.81 188 TYR A O 1
ATOM 1549 N N . LEU A 1 189 ? -10.467 -3.451 31.193 1.00 87.31 189 LEU A N 1
ATOM 1550 C CA . LEU A 1 189 ? -10.521 -4.674 32.000 1.00 87.31 189 LEU A CA 1
ATOM 1551 C C . LEU A 1 189 ? -11.745 -4.658 32.923 1.00 87.31 189 LEU A C 1
ATOM 1553 O O . LEU A 1 189 ? -12.009 -3.677 33.614 1.00 87.31 189 LEU A O 1
ATOM 1557 N N . GLY A 1 190 ? -12.482 -5.768 32.935 1.00 85.38 190 GLY A N 1
ATOM 1558 C CA . GLY A 1 190 ? -13.732 -5.903 33.685 1.00 85.38 190 GLY A CA 1
ATOM 1559 C C . GLY A 1 190 ? -14.986 -5.521 32.896 1.00 85.38 190 GLY A C 1
ATOM 1560 O O . GLY A 1 190 ? -16.088 -5.776 33.379 1.00 85.38 190 GLY A O 1
ATOM 1561 N N . ASN A 1 191 ? -14.855 -4.980 31.679 1.00 85.56 191 ASN A N 1
ATOM 1562 C CA . ASN A 1 191 ? -15.998 -4.854 30.783 1.00 85.56 191 ASN A CA 1
ATOM 1563 C C . ASN A 1 191 ? -16.436 -6.243 30.292 1.00 85.56 191 ASN A C 1
ATOM 1565 O O . ASN A 1 191 ? -15.624 -7.018 29.787 1.00 85.56 191 ASN A O 1
ATOM 1569 N N . THR A 1 192 ? -17.722 -6.558 30.430 1.00 90.00 192 THR A N 1
ATOM 1570 C CA . THR A 1 192 ? -18.300 -7.831 29.970 1.00 90.00 192 THR A CA 1
ATOM 1571 C C . THR A 1 192 ? -18.695 -7.792 28.495 1.00 90.00 192 THR A C 1
ATOM 1573 O O . THR A 1 192 ? -18.917 -8.842 27.892 1.00 90.00 192 THR A O 1
ATOM 1576 N N . ILE A 1 193 ? -18.762 -6.595 27.903 1.00 93.56 193 ILE A N 1
ATOM 1577 C CA . ILE A 1 193 ? -19.086 -6.393 26.491 1.00 93.56 193 ILE A CA 1
ATOM 1578 C C . ILE A 1 193 ? -17.796 -6.487 25.652 1.00 93.56 193 ILE A C 1
ATOM 1580 O O . ILE A 1 193 ? -16.841 -5.756 25.932 1.00 93.56 193 ILE A O 1
ATOM 1584 N N . PRO A 1 194 ? -17.741 -7.334 24.604 1.00 94.69 194 PRO A N 1
ATOM 1585 C CA . PRO A 1 194 ? -16.570 -7.443 23.734 1.00 94.69 194 PRO A CA 1
ATOM 1586 C C . PRO A 1 194 ? -16.190 -6.115 23.065 1.00 94.69 194 PRO A C 1
ATOM 1588 O O . PRO A 1 194 ? -17.053 -5.389 22.571 1.00 94.69 194 PRO A O 1
ATOM 1591 N N . LEU A 1 195 ? -14.891 -5.814 22.993 1.00 95.75 195 LEU A N 1
ATOM 1592 C CA . LEU A 1 195 ? -14.391 -4.609 22.324 1.00 95.75 195 LEU A CA 1
ATOM 1593 C C . LEU A 1 195 ? -14.430 -4.767 20.795 1.00 95.75 195 LEU A C 1
ATOM 1595 O O . LEU A 1 195 ? -14.063 -5.818 20.268 1.00 95.75 195 LEU A O 1
ATOM 1599 N N . LEU A 1 196 ? -14.812 -3.705 20.085 1.00 95.62 196 LEU A N 1
ATOM 1600 C CA . LEU A 1 196 ? -14.698 -3.589 18.629 1.00 95.62 196 LEU A CA 1
ATOM 1601 C C . LEU A 1 196 ? -13.824 -2.382 18.288 1.00 95.62 196 LEU A C 1
ATOM 1603 O O . LEU A 1 196 ? -14.208 -1.246 18.543 1.00 95.62 196 LEU A O 1
ATOM 1607 N N . PHE A 1 197 ? -12.665 -2.619 17.679 1.00 95.25 197 PHE A N 1
ATOM 1608 C CA . PHE A 1 197 ? -11.776 -1.545 17.242 1.00 95.25 197 PHE A CA 1
ATOM 1609 C C . PHE A 1 197 ? -12.127 -1.077 15.829 1.00 95.25 197 PHE A C 1
ATOM 1611 O O . PHE A 1 197 ? -12.226 -1.886 14.906 1.00 95.25 197 PHE A O 1
ATOM 1618 N N . VAL A 1 198 ? -12.260 0.235 15.650 1.00 95.69 198 VAL A N 1
ATOM 1619 C CA . VAL A 1 198 ? -12.514 0.880 14.356 1.00 95.69 198 VAL A CA 1
ATOM 1620 C C . VAL A 1 198 ? -11.386 1.865 14.069 1.00 95.69 198 VAL A C 1
ATOM 1622 O O . VAL A 1 198 ? -11.176 2.819 14.814 1.00 95.69 198 VAL A O 1
ATOM 1625 N N . GLY A 1 199 ? -10.638 1.638 12.990 1.00 94.06 199 GLY A N 1
ATOM 1626 C CA . GLY A 1 199 ? -9.587 2.555 12.550 1.00 94.06 199 GLY A CA 1
ATOM 1627 C C . GLY A 1 199 ? -10.168 3.794 11.869 1.00 94.06 199 GLY A C 1
ATOM 1628 O O . GLY A 1 199 ? -11.035 3.675 11.005 1.00 94.06 199 GLY A O 1
ATOM 1629 N N . VAL A 1 200 ? -9.668 4.977 12.223 1.00 93.00 200 VAL A N 1
ATOM 1630 C CA . VAL A 1 200 ? -10.045 6.253 11.600 1.00 93.00 200 VAL A CA 1
ATOM 1631 C C . VAL A 1 200 ? -8.781 6.905 11.056 1.00 93.00 200 VAL A C 1
ATOM 1633 O O . VAL A 1 200 ? -7.897 7.270 11.821 1.00 93.00 200 VAL A O 1
ATOM 1636 N N . HIS A 1 201 ? -8.675 7.048 9.739 1.00 90.62 201 HIS A N 1
ATOM 1637 C CA . HIS A 1 201 ? -7.545 7.727 9.108 1.00 90.62 201 HIS A CA 1
ATOM 1638 C C . HIS A 1 201 ? -7.963 9.133 8.677 1.00 90.62 201 HIS A C 1
ATOM 1640 O O . HIS A 1 201 ? -8.875 9.292 7.865 1.00 90.62 201 HIS A O 1
ATOM 1646 N N . VAL A 1 202 ? -7.289 10.142 9.220 1.00 88.50 202 VAL A N 1
ATOM 1647 C CA . VAL A 1 202 ? -7.524 11.556 8.927 1.00 88.50 202 VAL A CA 1
ATOM 1648 C C . VAL A 1 202 ? -6.291 12.079 8.197 1.00 88.50 202 VAL A C 1
ATOM 1650 O O . VAL A 1 202 ? -5.253 12.302 8.809 1.00 88.50 202 VAL A O 1
ATOM 1653 N N . ARG A 1 203 ? -6.384 12.237 6.872 1.00 85.06 203 ARG A N 1
ATOM 1654 C CA . ARG A 1 203 ? -5.280 12.744 6.045 1.00 85.06 203 ARG A CA 1
ATOM 1655 C C . ARG A 1 203 ? -5.389 14.260 5.892 1.00 85.06 203 ARG A C 1
ATOM 1657 O O . ARG A 1 203 ? -6.363 14.757 5.327 1.00 85.06 203 ARG A O 1
ATOM 1664 N N . ARG A 1 204 ? -4.382 14.974 6.386 1.00 83.56 204 ARG A N 1
ATOM 1665 C CA . ARG A 1 204 ? -4.252 16.436 6.385 1.00 83.56 204 ARG A CA 1
ATOM 1666 C C . ARG A 1 204 ? -2.865 16.798 5.853 1.00 83.56 204 ARG A C 1
ATOM 1668 O O . ARG A 1 204 ? -2.552 16.451 4.719 1.00 83.56 204 ARG A O 1
ATOM 1675 N N . GLY A 1 205 ? -2.038 17.490 6.635 1.00 82.62 205 GLY A N 1
ATOM 1676 C CA . GLY A 1 205 ? -0.675 17.854 6.263 1.00 82.62 205 GLY A CA 1
ATOM 1677 C C . GLY A 1 205 ? -0.595 18.546 4.897 1.00 82.62 205 GLY A C 1
ATOM 1678 O O . GLY A 1 205 ? -1.415 19.392 4.548 1.00 82.62 205 GLY A O 1
ATOM 1679 N N . ASP A 1 206 ? 0.377 18.133 4.087 1.00 78.88 206 ASP A N 1
ATOM 1680 C CA . ASP A 1 206 ? 0.595 18.605 2.712 1.00 78.88 206 ASP A CA 1
ATOM 1681 C C . ASP A 1 206 ? -0.587 18.345 1.762 1.00 78.88 206 ASP A C 1
ATOM 1683 O O . ASP A 1 206 ? -0.709 19.012 0.732 1.00 78.88 206 ASP A O 1
ATOM 1687 N N . TYR A 1 207 ? -1.482 17.416 2.111 1.00 74.88 207 TYR A N 1
ATOM 1688 C CA . TYR A 1 207 ? -2.663 17.107 1.311 1.00 74.88 207 TYR A CA 1
ATOM 1689 C C . TYR A 1 207 ? -3.605 18.305 1.197 1.00 74.88 207 TYR A C 1
ATOM 1691 O O . TYR A 1 207 ? -4.215 18.487 0.149 1.00 74.88 207 TYR A O 1
ATOM 1699 N N . GLN A 1 208 ? -3.690 19.144 2.237 1.00 74.56 208 GLN A N 1
ATOM 1700 C CA . GLN A 1 208 ? -4.530 20.343 2.234 1.00 74.56 208 GLN A CA 1
ATOM 1701 C C . GLN A 1 208 ? -4.158 21.288 1.094 1.00 74.56 208 GLN A C 1
ATOM 1703 O O . GLN A 1 208 ? -5.022 21.686 0.315 1.00 74.56 208 GLN A O 1
ATOM 1708 N N . ASN A 1 209 ? -2.867 21.605 0.986 1.00 74.44 209 ASN A N 1
ATOM 1709 C CA . ASN A 1 209 ? -2.358 22.512 -0.035 1.00 74.44 209 ASN A CA 1
ATOM 1710 C C . ASN A 1 209 ? -2.504 21.867 -1.416 1.00 74.44 209 ASN A C 1
ATOM 1712 O O . ASN A 1 209 ? -3.108 22.449 -2.306 1.00 74.44 209 ASN A O 1
ATOM 1716 N N . HIS A 1 210 ? -2.085 20.606 -1.561 1.00 73.38 210 HIS A N 1
ATOM 1717 C CA . HIS A 1 210 ? -2.173 19.895 -2.837 1.00 73.38 210 HIS A CA 1
ATOM 1718 C C . HIS A 1 210 ? -3.609 19.812 -3.384 1.00 73.38 210 HIS A C 1
ATOM 1720 O O . HIS A 1 210 ? -3.832 20.050 -4.569 1.00 73.38 210 HIS A O 1
ATOM 1726 N N . PHE A 1 211 ? -4.599 19.500 -2.538 1.00 71.81 211 PHE A N 1
ATOM 1727 C CA . PHE A 1 211 ? -5.993 19.377 -2.979 1.00 71.81 211 PHE A CA 1
ATOM 1728 C C . PHE A 1 211 ? -6.681 20.716 -3.217 1.00 71.81 211 PHE A C 1
ATOM 1730 O O . PHE A 1 211 ? -7.488 20.831 -4.143 1.00 71.81 211 PHE A O 1
ATOM 1737 N N . ASN A 1 212 ? -6.373 21.722 -2.405 1.00 67.81 212 ASN A N 1
ATOM 1738 C CA . ASN A 1 212 ? -6.944 23.046 -2.593 1.00 67.81 212 ASN A CA 1
ATOM 1739 C C . ASN A 1 212 ? -6.383 23.720 -3.856 1.00 67.81 212 ASN A C 1
ATOM 1741 O O . ASN A 1 212 ? -7.149 24.282 -4.641 1.00 67.81 212 ASN A O 1
ATOM 1745 N N . ASP A 1 213 ? -5.074 23.598 -4.077 1.00 70.44 213 ASP A N 1
ATOM 1746 C CA . ASP A 1 213 ? -4.377 24.268 -5.175 1.00 70.44 213 ASP A CA 1
ATOM 1747 C C . ASP A 1 213 ? -4.687 23.622 -6.534 1.00 70.44 213 ASP A C 1
ATOM 1749 O O . ASP A 1 213 ? -4.814 24.332 -7.528 1.00 70.44 213 ASP A O 1
ATOM 1753 N N . LEU A 1 214 ? -4.849 22.291 -6.587 1.00 70.56 214 LEU A N 1
ATOM 1754 C CA . LEU A 1 214 ? -5.071 21.568 -7.849 1.00 70.56 214 LEU A CA 1
ATOM 1755 C C . LEU A 1 214 ? -6.536 21.267 -8.157 1.00 70.56 214 LEU A C 1
ATOM 1757 O O . LEU A 1 214 ? -6.917 21.232 -9.326 1.00 70.56 214 LEU A O 1
ATOM 1761 N N . TYR A 1 215 ? -7.350 21.004 -7.133 1.00 73.44 215 TYR A N 1
ATOM 1762 C CA . TYR A 1 215 ? -8.717 20.509 -7.323 1.00 73.44 215 TYR A CA 1
ATOM 1763 C C . TYR A 1 215 ? -9.783 21.439 -6.737 1.00 73.44 215 TYR A C 1
ATOM 1765 O O . TYR A 1 215 ? -10.969 21.207 -6.965 1.00 73.44 215 TYR A O 1
ATOM 1773 N N . HIS A 1 216 ? -9.391 22.486 -5.999 1.00 76.19 216 HIS A N 1
ATOM 1774 C CA . HIS A 1 216 ? -10.301 23.412 -5.310 1.00 76.19 216 HIS A CA 1
ATOM 1775 C C . HIS A 1 216 ? -11.319 22.701 -4.399 1.00 76.19 216 HIS A C 1
ATOM 1777 O O . HIS A 1 216 ? -12.448 23.161 -4.205 1.00 76.19 216 HIS A O 1
ATOM 1783 N N . ILE A 1 217 ? -10.923 21.557 -3.835 1.00 75.25 217 ILE A N 1
ATOM 1784 C CA . ILE A 1 217 ? -11.761 20.748 -2.949 1.00 75.25 217 ILE A CA 1
ATOM 1785 C C . ILE A 1 217 ? -11.442 21.112 -1.502 1.00 75.25 217 ILE A C 1
ATOM 1787 O O . ILE A 1 217 ? -10.290 21.072 -1.070 1.00 75.25 217 ILE A O 1
ATOM 1791 N N . LYS A 1 218 ? -12.487 21.416 -0.728 1.00 74.88 218 LYS A N 1
ATOM 1792 C CA . LYS A 1 218 ? -12.364 21.590 0.721 1.00 74.88 218 LYS A CA 1
ATOM 1793 C C . LYS A 1 218 ? -12.165 20.240 1.399 1.00 74.88 218 LYS A C 1
ATOM 1795 O O . LYS A 1 218 ? -12.850 19.270 1.079 1.00 74.88 218 LYS A O 1
ATOM 1800 N N . LEU A 1 219 ? -11.266 20.207 2.378 1.00 79.81 219 LEU A N 1
ATOM 1801 C CA . LEU A 1 219 ? -11.091 19.040 3.232 1.00 79.81 219 LEU A CA 1
ATOM 1802 C C . LEU A 1 219 ? -12.383 18.707 3.982 1.00 79.81 219 LEU A C 1
ATOM 1804 O O . LEU A 1 219 ? -13.189 19.581 4.304 1.00 79.81 219 LEU A O 1
ATOM 1808 N N . LEU A 1 220 ? -12.551 17.422 4.288 1.00 85.06 220 LEU A N 1
ATOM 1809 C CA . LEU A 1 220 ? -13.666 16.942 5.096 1.00 85.06 220 LEU A CA 1
ATOM 1810 C C . LEU A 1 220 ? -13.586 17.557 6.498 1.00 85.06 220 LEU A C 1
ATOM 1812 O O . LEU A 1 220 ? -12.544 17.484 7.144 1.00 85.06 220 LEU A O 1
ATOM 1816 N N . GLY A 1 221 ? -14.672 18.163 6.971 1.00 84.56 221 GLY A N 1
ATOM 1817 C CA . GLY A 1 221 ? -14.746 18.733 8.319 1.00 84.56 221 GLY A CA 1
ATOM 1818 C C . GLY A 1 221 ? -14.810 17.660 9.416 1.00 84.56 221 GLY A C 1
ATOM 1819 O O . GLY A 1 221 ? -15.081 16.491 9.115 1.00 84.56 221 GLY A O 1
ATOM 1820 N N . PRO A 1 222 ? -14.590 18.026 10.691 1.00 84.81 222 PRO A N 1
ATOM 1821 C CA . PRO A 1 222 ? -14.766 17.123 11.832 1.00 84.81 222 PRO A CA 1
ATOM 1822 C C . PRO A 1 222 ? -16.128 16.411 11.843 1.00 84.81 222 PRO A C 1
ATOM 1824 O O . PRO A 1 222 ? -16.208 15.241 12.209 1.00 84.81 222 PRO A O 1
ATOM 1827 N N . GLU A 1 223 ? -17.182 17.075 11.365 1.00 89.88 223 GLU A N 1
ATOM 1828 C CA . GLU A 1 223 ? -18.556 16.566 11.309 1.00 89.88 223 GLU A CA 1
ATOM 1829 C C . GLU A 1 223 ? -18.676 15.300 10.456 1.00 89.88 223 GLU A C 1
ATOM 1831 O O . GLU A 1 223 ? -19.458 14.410 10.784 1.00 89.88 223 GLU A O 1
ATOM 1836 N N . PHE A 1 224 ? -17.882 15.185 9.385 1.00 90.81 224 PHE A N 1
ATOM 1837 C CA . PHE A 1 224 ? -17.840 13.972 8.569 1.00 90.81 224 PHE A CA 1
ATOM 1838 C C . PHE A 1 224 ? -17.367 12.773 9.398 1.00 90.81 224 PHE A C 1
ATOM 1840 O O . PHE A 1 224 ? -17.999 11.717 9.385 1.00 90.81 224 PHE A O 1
ATOM 1847 N N . TYR A 1 225 ? -16.274 12.951 10.145 1.00 91.31 225 TYR A N 1
ATOM 1848 C CA . TYR A 1 225 ? -15.694 11.893 10.968 1.00 91.31 225 TYR A CA 1
ATOM 1849 C C . TYR A 1 225 ? -16.597 11.557 12.153 1.00 91.31 225 TYR A C 1
ATOM 1851 O O . TYR A 1 225 ? -16.807 10.379 12.428 1.00 91.31 225 TYR A O 1
ATOM 1859 N N . VAL A 1 226 ? -17.179 12.565 12.813 1.00 92.56 226 VAL A N 1
ATOM 1860 C CA . VAL A 1 226 ? -18.142 12.363 13.908 1.00 92.56 226 VAL A CA 1
ATOM 1861 C C . VAL A 1 226 ? -19.335 11.547 13.427 1.00 92.56 226 VAL A C 1
ATOM 1863 O O . VAL A 1 226 ? -19.614 10.502 14.005 1.00 92.56 226 VAL A O 1
ATOM 1866 N N . LYS A 1 227 ? -19.954 11.932 12.306 1.00 95.50 227 LYS A N 1
ATOM 1867 C CA . LYS A 1 227 ? -21.093 11.201 11.737 1.00 95.50 227 LYS A CA 1
ATOM 1868 C C . LYS A 1 227 ? -20.736 9.763 11.346 1.00 95.50 227 LYS A C 1
ATOM 1870 O O . LYS A 1 227 ? -21.544 8.852 11.509 1.00 95.50 227 LYS A O 1
ATOM 1875 N N . ALA A 1 228 ? -19.525 9.540 10.831 1.00 94.81 228 ALA A N 1
ATOM 1876 C CA . ALA A 1 228 ? -19.046 8.195 10.530 1.00 94.81 228 ALA A CA 1
ATOM 1877 C C . ALA A 1 228 ? -18.853 7.359 11.807 1.00 94.81 228 ALA A C 1
ATOM 1879 O O . ALA A 1 228 ? -19.254 6.200 11.838 1.00 94.81 228 ALA A O 1
ATOM 1880 N N . MET A 1 229 ? -18.281 7.936 12.868 1.00 95.81 229 MET A N 1
ATOM 1881 C CA . MET A 1 229 ? -18.119 7.257 14.159 1.00 95.81 229 MET A CA 1
ATOM 1882 C C . MET A 1 229 ? -19.472 6.947 14.814 1.00 95.81 229 MET A C 1
ATOM 1884 O O . MET A 1 229 ? -19.667 5.835 15.301 1.00 95.81 229 MET A O 1
ATOM 1888 N N . GLU A 1 230 ? -20.428 7.877 14.763 1.00 97.00 230 GLU A N 1
ATOM 1889 C CA . GLU A 1 230 ? -21.806 7.670 15.231 1.00 97.00 230 GLU A CA 1
ATOM 1890 C C . GLU A 1 230 ? -22.463 6.483 14.525 1.00 97.00 230 GLU A C 1
ATOM 1892 O O . GLU A 1 230 ? -22.981 5.595 15.194 1.00 97.00 230 GLU A O 1
ATOM 1897 N N . TYR A 1 231 ? -22.324 6.374 13.200 1.00 97.12 231 TYR A N 1
ATOM 1898 C CA . TYR A 1 231 ? -22.826 5.216 12.455 1.00 97.12 231 TYR A CA 1
ATOM 1899 C C . TYR A 1 231 ? -22.293 3.875 12.994 1.00 97.12 231 TYR A C 1
ATOM 1901 O O . TYR A 1 231 ? -23.051 2.911 13.112 1.00 97.12 231 TYR A O 1
ATOM 1909 N N . PHE A 1 232 ? -20.998 3.784 13.322 1.00 96.88 232 PHE A N 1
ATOM 1910 C CA . PHE A 1 232 ? -20.426 2.556 13.888 1.00 96.88 232 PHE A CA 1
ATOM 1911 C C . PHE A 1 232 ? -20.899 2.305 15.324 1.00 96.88 232 PHE A C 1
ATOM 1913 O O . PHE A 1 232 ? -21.171 1.156 15.671 1.00 96.88 232 PHE A O 1
ATOM 1920 N N . ASN A 1 233 ? -21.038 3.350 16.140 1.00 96.31 233 ASN A N 1
ATOM 1921 C CA . ASN A 1 233 ? -21.610 3.221 17.479 1.00 96.31 233 ASN A CA 1
ATOM 1922 C C . ASN A 1 233 ? -23.045 2.693 17.415 1.00 96.31 233 ASN A C 1
ATOM 1924 O O . ASN A 1 233 ? -23.341 1.669 18.027 1.00 96.31 233 ASN A O 1
ATOM 1928 N N . ASP A 1 234 ? -23.909 3.326 16.627 1.00 96.88 234 ASP A N 1
ATOM 1929 C CA . ASP A 1 234 ? -25.317 2.939 16.499 1.00 96.88 234 ASP A CA 1
ATOM 1930 C C . ASP A 1 234 ? -25.459 1.506 15.981 1.00 96.88 234 ASP A C 1
ATOM 1932 O O . ASP A 1 234 ? -26.295 0.740 16.449 1.00 96.88 234 ASP A O 1
ATOM 1936 N N . LYS A 1 235 ? -24.602 1.106 15.037 1.00 97.12 235 LYS A N 1
ATOM 1937 C CA . LYS A 1 235 ? -24.669 -0.218 14.415 1.00 97.12 235 LYS A CA 1
ATOM 1938 C C . LYS A 1 235 ? -24.201 -1.363 15.315 1.00 97.12 235 LYS A C 1
ATOM 1940 O O . LYS A 1 235 ? -24.645 -2.494 15.117 1.00 97.12 235 LYS A O 1
ATOM 1945 N N . TYR A 1 236 ? -23.265 -1.114 16.231 1.00 96.88 236 TYR A N 1
ATOM 1946 C CA . TYR A 1 236 ? -22.577 -2.184 16.965 1.00 96.88 236 TYR A CA 1
ATOM 1947 C C . TYR A 1 236 ? -22.719 -2.107 18.491 1.00 96.88 236 TYR A C 1
ATOM 1949 O O . TYR A 1 236 ? -22.384 -3.089 19.157 1.00 96.88 236 TYR A O 1
ATOM 1957 N N . SER A 1 237 ? -23.247 -1.011 19.045 1.00 93.00 237 SER A N 1
ATOM 1958 C CA . SER A 1 237 ? -23.348 -0.777 20.498 1.00 93.00 237 SER A CA 1
ATOM 1959 C C . SER A 1 237 ? -24.169 -1.820 21.262 1.00 93.00 237 SER A C 1
ATOM 1961 O O . SER A 1 237 ? -23.866 -2.083 22.423 1.00 93.00 237 SER A O 1
ATOM 1963 N N . ASP A 1 238 ? -25.124 -2.493 20.612 1.00 93.62 238 ASP A N 1
ATOM 1964 C CA . ASP A 1 238 ? -25.913 -3.571 21.232 1.00 93.62 238 ASP A CA 1
ATOM 1965 C C . ASP A 1 238 ? -25.065 -4.783 21.657 1.00 93.62 238 ASP A C 1
ATOM 1967 O O . ASP A 1 238 ? -25.451 -5.546 22.543 1.00 93.62 238 ASP A O 1
ATOM 1971 N N . LYS A 1 239 ? -23.928 -5.011 20.984 1.00 95.44 239 LYS A N 1
ATOM 1972 C CA . LYS A 1 239 ? -23.088 -6.211 21.161 1.00 95.44 239 LYS A CA 1
ATOM 1973 C C . LYS A 1 239 ? -21.636 -5.900 21.484 1.00 95.44 239 LYS A C 1
ATOM 1975 O O . LYS A 1 239 ? -20.922 -6.788 21.948 1.00 95.44 239 LYS A O 1
ATOM 1980 N N . HIS A 1 240 ? -21.192 -4.679 21.210 1.00 97.00 240 HIS A N 1
ATOM 1981 C CA . HIS A 1 240 ? -19.794 -4.303 21.289 1.00 97.00 240 HIS A CA 1
ATOM 1982 C C . HIS A 1 240 ? -19.603 -2.933 21.924 1.00 97.00 240 HIS A C 1
ATOM 1984 O O . HIS A 1 240 ? -20.339 -1.991 21.642 1.00 97.00 240 HIS A O 1
ATOM 1990 N N . LEU A 1 241 ? -18.530 -2.799 22.703 1.00 95.50 241 LEU A N 1
ATOM 1991 C CA . LEU A 1 241 ? -17.991 -1.491 23.044 1.00 95.50 241 LEU A CA 1
ATOM 1992 C C . LEU A 1 241 ? -17.064 -1.051 21.908 1.00 95.50 241 LEU A C 1
ATOM 1994 O O . LEU A 1 241 ? -15.997 -1.636 21.709 1.00 95.50 241 LEU A O 1
ATOM 1998 N N . VAL A 1 242 ? -17.484 -0.041 21.152 1.00 96.56 242 VAL A N 1
ATOM 1999 C CA . VAL A 1 242 ? -16.737 0.452 19.991 1.00 96.56 242 VAL A CA 1
ATOM 2000 C C . VAL A 1 242 ? -15.632 1.410 20.441 1.00 96.56 242 VAL A C 1
ATOM 2002 O O . VAL A 1 242 ? -15.884 2.382 21.150 1.00 96.56 242 VAL A O 1
ATOM 2005 N N . ILE A 1 243 ? -14.399 1.140 20.015 1.00 95.31 243 ILE A N 1
ATOM 2006 C CA . ILE A 1 243 ? -13.202 1.932 20.309 1.00 95.31 243 ILE A CA 1
ATOM 2007 C C . ILE A 1 243 ? -12.617 2.445 18.994 1.00 95.31 243 ILE A C 1
ATOM 2009 O O . ILE A 1 243 ? -12.232 1.660 18.126 1.00 95.31 243 ILE A O 1
ATOM 2013 N N . PHE A 1 244 ? -12.508 3.764 18.850 1.00 94.00 244 PHE A N 1
ATOM 2014 C CA . PHE A 1 244 ? -11.950 4.385 17.650 1.00 94.00 244 PHE A CA 1
ATOM 2015 C C . PHE A 1 244 ? -10.442 4.612 17.793 1.00 94.00 244 PHE A C 1
ATOM 2017 O O . PHE A 1 244 ? -9.989 5.297 18.710 1.00 94.00 244 PHE A O 1
ATOM 2024 N N . LEU A 1 245 ? -9.663 4.057 16.865 1.00 91.94 245 LEU A N 1
ATOM 2025 C CA . LEU A 1 245 ? -8.219 4.259 16.756 1.00 91.94 245 LEU A CA 1
ATOM 2026 C C . LEU A 1 245 ? -7.947 5.281 15.651 1.00 91.94 245 LEU A C 1
ATOM 2028 O O . LEU A 1 245 ? -7.895 4.932 14.471 1.00 91.94 245 LEU A O 1
ATOM 2032 N N . ALA A 1 246 ? -7.815 6.550 16.033 1.00 90.31 246 ALA A N 1
ATOM 2033 C CA . ALA A 1 246 ? -7.573 7.637 15.094 1.00 90.31 246 ALA A CA 1
ATOM 2034 C C . ALA A 1 246 ? -6.079 7.801 14.778 1.00 90.31 246 ALA A C 1
ATOM 2036 O O . ALA A 1 246 ? -5.249 7.905 15.680 1.00 90.31 246 ALA A O 1
ATOM 2037 N N . VAL A 1 247 ? -5.751 7.866 13.489 1.00 88.94 247 VAL A N 1
ATOM 2038 C CA . VAL A 1 247 ? -4.413 8.140 12.959 1.00 88.94 247 VAL A CA 1
ATOM 2039 C C . VAL A 1 247 ? -4.501 9.377 12.078 1.00 88.94 247 VAL A C 1
ATOM 2041 O O . VAL A 1 247 ? -5.279 9.411 11.124 1.00 88.94 247 VAL A O 1
ATOM 2044 N N . THR A 1 248 ? -3.702 10.386 12.405 1.00 88.94 248 THR A N 1
ATOM 2045 C CA . THR A 1 248 ? -3.649 11.665 11.697 1.00 88.94 248 THR A CA 1
ATOM 2046 C C . THR A 1 248 ? -2.209 12.139 11.578 1.00 88.94 248 THR A C 1
ATOM 2048 O O . THR A 1 248 ? -1.376 11.845 12.437 1.00 88.94 248 THR A O 1
ATOM 2051 N N . ASP A 1 249 ? -1.915 12.868 10.510 1.00 85.25 249 ASP A N 1
ATOM 2052 C CA . ASP A 1 249 ? -0.680 13.634 10.336 1.00 85.25 249 ASP A CA 1
ATOM 2053 C C . ASP A 1 249 ? -0.832 15.112 10.740 1.00 85.25 249 ASP A C 1
ATOM 2055 O O . ASP A 1 249 ? 0.132 15.873 10.668 1.00 85.25 249 ASP A O 1
ATOM 2059 N N . ASP A 1 250 ? -2.017 15.495 11.222 1.00 81.81 250 ASP A N 1
ATOM 2060 C CA . ASP A 1 250 ? -2.301 16.768 11.880 1.00 81.81 250 ASP A CA 1
ATOM 2061 C C . ASP A 1 250 ? -3.095 16.531 13.171 1.00 81.81 250 ASP A C 1
ATOM 2063 O O . ASP A 1 250 ? -4.272 16.157 13.153 1.00 81.81 250 ASP A O 1
ATOM 2067 N N . ASN A 1 251 ? -2.438 16.752 14.308 1.00 69.12 251 ASN A N 1
ATOM 2068 C CA . ASN A 1 251 ? -3.034 16.548 15.628 1.00 69.12 251 ASN A CA 1
ATOM 2069 C C . ASN A 1 251 ? -4.081 17.606 15.987 1.00 69.12 251 ASN A C 1
ATOM 2071 O O . ASN A 1 251 ? -4.917 17.343 16.851 1.00 69.12 251 ASN A O 1
ATOM 2075 N N . ASP A 1 252 ? -4.057 18.764 15.330 1.00 73.00 252 ASP A N 1
ATOM 2076 C CA . ASP A 1 252 ? -4.985 19.855 15.616 1.00 73.00 252 ASP A CA 1
ATOM 2077 C C . ASP A 1 252 ? -6.250 19.785 14.751 1.00 73.00 252 ASP A C 1
ATOM 2079 O O . ASP A 1 252 ? -7.185 20.548 14.990 1.00 73.00 252 ASP A O 1
ATOM 2083 N N . TRP A 1 253 ? -6.291 18.860 13.781 1.00 65.50 253 TRP A N 1
ATOM 2084 C CA . TRP A 1 253 ? -7.409 18.666 12.851 1.00 65.50 253 TRP A CA 1
ATOM 2085 C C . TRP A 1 253 ? -7.829 19.984 12.176 1.00 65.50 253 TRP A C 1
ATOM 2087 O O . TRP A 1 253 ? -9.025 20.265 12.042 1.00 65.50 253 TRP A O 1
ATOM 2097 N N . ARG A 1 254 ? -6.838 20.798 11.794 1.00 57.28 254 ARG A N 1
ATOM 2098 C CA . ARG A 1 254 ? -7.042 22.102 11.158 1.00 57.28 254 ARG A CA 1
ATOM 2099 C C . ARG A 1 254 ? -7.467 21.969 9.687 1.00 57.28 254 ARG A C 1
ATOM 2101 O O . ARG A 1 254 ? -7.422 20.862 9.084 1.00 57.28 254 ARG A O 1
#